Protein AF-K2MSH7-F1 (afdb_monomer_lite)

Secondary structure (DSSP, 8-state):
---------SS--SSTTPPPPHHHHHHHHTSPPHHHH-HHHHHHHHHHHHHHHHHHHHS----PSS----EEEEEE-SSEEEEEETTS-EEEEE--TTSTT--------S--SS-S--TTGGGSS--------TTSPEEE--TTTTSSS--EEEE-SSEEEEE-T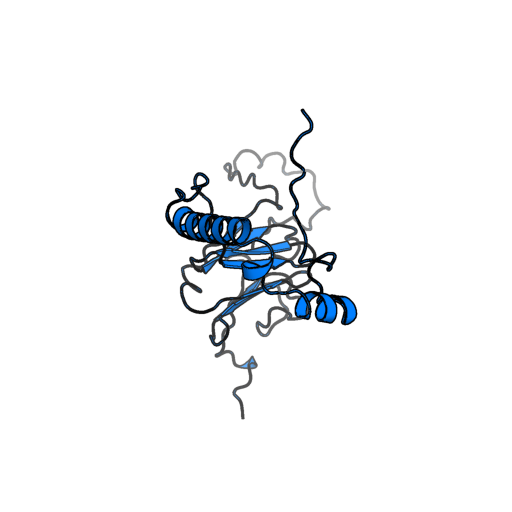TSS-EEEEE--TTSTT-SSS-SPPPTTTSSEE--TT-GGG----

Foldseek 3Di:
DDDDDPPDDPPPPDDPPDDDDPVSVVVVVPDDDPCPVDVVVVVVVVVVVVCCVVVVVVPPPPCPDDDDFAWDDWEDEQFKIWTAGLQGKIKIFGDCPFLARLPFDDPPPPPPDDDDPDPPVVPPPDDPPPVDDRGDIDIGDPVSLPRDAAKDKYYYHFKIWIDHVVDPKIKIAGQQCPPVRVQLDSDRDDNPRSIDIRDCPDVVVDPDD

InterPro domains:
  IPR009091 Regulator of chromosome condensation 1/beta-lactamase-inhibitor protein II [G3DSA:2.130.10.30] (52-203)
  IPR009091 Regulator of chromosome condensation 1/beta-lactamase-inhibitor protein II [SSF50985] (67-185)

Organism: NCBI:txid85056

pLDDT: mean 72.14, std 20.42, range [30.64, 97.62]

Sequence (209 aa):
MLRRLHTRIIGMGSICGMAPSPPAEVFLKSLPPPEEVDYAKYLRFEREERELRQATRMRRRLVAPEPFYDIHCGAAGHKHVTLMTREGNLITFGDNRYGQTAAPRQEQNRQEEEEVQDVRNRALREKVQVSDPGWAPLYIDLDGAFMSGQRSVSCGSNYTIVYQPGGRRVIAFGNNHMGQLGVGHKAQIDREKGFAEWNPTSAWWGHGS

Structure (mmCIF, N/CA/C/O backbone):
data_AF-K2MSH7-F1
#
_entry.id   AF-K2MSH7-F1
#
loop_
_atom_site.group_PDB
_atom_site.id
_atom_site.type_symbol
_atom_site.label_atom_id
_atom_site.label_alt_id
_atom_site.label_comp_id
_atom_site.label_asym_id
_atom_site.label_entity_id
_atom_site.label_seq_id
_atom_site.pdbx_PDB_ins_code
_atom_site.Cartn_x
_atom_site.Cartn_y
_atom_site.Cartn_z
_atom_site.occupancy
_atom_site.B_iso_or_equiv
_atom_site.auth_seq_id
_atom_site.auth_comp_id
_atom_site.auth_asym_id
_atom_site.auth_atom_id
_atom_site.pdbx_PDB_model_num
ATOM 1 N N . MET A 1 1 ? -11.412 6.267 56.291 1.00 44.25 1 MET A N 1
ATOM 2 C CA . MET A 1 1 ? -11.217 6.610 54.864 1.00 44.25 1 MET A CA 1
ATOM 3 C C . MET A 1 1 ? -10.004 5.863 54.331 1.00 44.25 1 MET A C 1
ATOM 5 O O . MET A 1 1 ? -8.891 6.308 54.559 1.00 44.25 1 MET A O 1
ATOM 9 N N . LEU A 1 2 ? -10.205 4.747 53.631 1.00 30.64 2 LEU A N 1
ATOM 10 C CA . LEU A 1 2 ? -9.182 4.121 52.788 1.00 30.64 2 LEU A CA 1
ATOM 11 C C . LEU A 1 2 ? -9.849 3.736 51.466 1.00 30.64 2 LEU A C 1
ATOM 13 O O . LEU A 1 2 ? -10.989 3.273 51.437 1.00 30.64 2 LEU A O 1
ATOM 17 N N . ARG A 1 3 ? -9.180 4.113 50.378 1.00 36.31 3 ARG A N 1
ATOM 18 C CA . ARG A 1 3 ? -9.720 4.225 49.024 1.00 36.31 3 ARG A CA 1
ATOM 19 C C . ARG A 1 3 ? -9.866 2.854 48.360 1.00 36.31 3 ARG A C 1
ATOM 21 O O . ARG A 1 3 ? -9.106 1.931 48.621 1.00 36.31 3 ARG A O 1
ATOM 28 N N . ARG A 1 4 ? -10.856 2.788 47.467 1.00 38.41 4 ARG A N 1
ATOM 29 C CA . ARG A 1 4 ? -11.248 1.668 46.603 1.00 38.41 4 ARG A CA 1
ATOM 30 C C . ARG A 1 4 ? -10.051 0.977 45.937 1.00 38.41 4 ARG A C 1
ATOM 32 O O . ARG A 1 4 ? -9.440 1.548 45.034 1.00 38.41 4 ARG A O 1
ATOM 39 N N . LEU A 1 5 ? -9.810 -0.282 46.295 1.00 33.62 5 LEU A N 1
ATOM 40 C CA . LEU A 1 5 ? -9.085 -1.221 45.444 1.00 33.62 5 LEU A CA 1
ATOM 41 C C . LEU A 1 5 ? -10.043 -1.696 44.347 1.00 33.62 5 LEU A C 1
ATOM 43 O O . LEU A 1 5 ? -11.016 -2.402 44.607 1.00 33.62 5 LEU A O 1
ATOM 47 N N . HIS A 1 6 ? -9.786 -1.255 43.116 1.00 37.59 6 HIS A N 1
ATOM 48 C CA . HIS A 1 6 ? -10.393 -1.830 41.923 1.00 37.59 6 HIS A CA 1
ATOM 49 C C . HIS A 1 6 ? -9.852 -3.253 41.767 1.00 37.59 6 HIS A C 1
ATOM 51 O O . HIS A 1 6 ? -8.717 -3.438 41.334 1.00 37.59 6 HIS A O 1
ATOM 57 N N . THR A 1 7 ? -10.659 -4.257 42.101 1.00 39.44 7 THR A N 1
ATOM 58 C CA . THR A 1 7 ? -10.399 -5.650 41.729 1.00 39.44 7 THR A CA 1
ATOM 59 C C . THR A 1 7 ? -10.669 -5.822 40.237 1.00 39.44 7 THR A C 1
ATOM 61 O O . THR A 1 7 ? -11.693 -6.339 39.803 1.00 39.44 7 THR A O 1
ATOM 64 N N . ARG A 1 8 ? -9.719 -5.346 39.428 1.00 43.16 8 ARG A N 1
ATOM 65 C CA . ARG A 1 8 ? -9.406 -5.993 38.158 1.00 43.16 8 ARG A CA 1
ATOM 66 C C . ARG A 1 8 ? -8.722 -7.317 38.505 1.00 43.16 8 ARG A C 1
ATOM 68 O O . ARG A 1 8 ? -7.792 -7.316 39.303 1.00 43.16 8 ARG A O 1
ATOM 75 N N . ILE A 1 9 ? -9.156 -8.381 37.833 1.00 42.94 9 ILE A N 1
ATOM 76 C CA . ILE A 1 9 ? -8.563 -9.727 37.784 1.00 42.94 9 ILE A CA 1
ATOM 77 C C . ILE A 1 9 ? -9.062 -10.683 38.878 1.00 42.94 9 ILE A C 1
ATOM 79 O O . ILE A 1 9 ? -8.489 -10.782 39.954 1.00 42.94 9 ILE A O 1
ATOM 83 N N . ILE A 1 10 ? -10.055 -11.498 38.518 1.00 40.47 10 ILE A N 1
ATOM 84 C CA . ILE A 1 10 ? -9.858 -12.954 38.522 1.00 40.47 10 ILE A CA 1
ATOM 85 C C . ILE A 1 10 ? -10.342 -13.429 37.152 1.00 40.47 10 ILE A C 1
ATOM 87 O O . ILE A 1 10 ? -11.535 -13.433 36.874 1.00 40.47 10 ILE A O 1
ATOM 91 N N . GLY A 1 11 ? -9.392 -13.684 36.258 1.00 39.09 11 GLY A N 1
ATOM 92 C CA . GLY A 1 11 ? -9.659 -14.013 34.857 1.00 39.09 11 GLY A CA 1
ATOM 93 C C . GLY A 1 11 ? -8.625 -13.424 33.905 1.00 39.09 11 GLY A C 1
ATOM 94 O O . GLY A 1 11 ? -8.995 -12.766 32.947 1.00 39.09 11 GLY A O 1
ATOM 95 N N . MET A 1 12 ? -7.338 -13.571 34.224 1.00 41.00 12 MET A N 1
ATOM 96 C CA . MET A 1 12 ? -6.200 -13.497 33.295 1.00 41.00 12 MET A CA 1
ATOM 97 C C . MET A 1 12 ? -4.950 -13.801 34.126 1.00 41.00 12 MET A C 1
ATOM 99 O O . MET A 1 12 ? -4.188 -12.921 34.509 1.00 41.00 12 MET A O 1
ATOM 103 N N . GLY A 1 13 ? -4.767 -15.085 34.438 1.00 37.31 13 GLY A N 1
ATOM 104 C CA . GLY A 1 13 ? -3.460 -15.627 34.825 1.00 37.31 13 GLY A CA 1
ATOM 105 C C . GLY A 1 13 ? -2.507 -15.755 33.629 1.00 37.31 13 GLY A C 1
ATOM 106 O O . GLY A 1 13 ? -1.475 -16.405 33.739 1.00 37.31 13 GLY A O 1
ATOM 107 N N . SER A 1 14 ? -2.853 -15.153 32.491 1.00 37.25 14 SER A N 1
ATOM 108 C CA . SER A 1 14 ? -1.992 -15.024 31.329 1.00 37.25 14 SER A CA 1
ATOM 109 C C . SER A 1 14 ? -1.429 -13.611 31.308 1.00 37.25 14 SER A C 1
ATOM 111 O O . SER A 1 14 ? -2.108 -12.646 30.957 1.00 37.25 14 SER A O 1
ATOM 113 N N . ILE A 1 15 ? -0.156 -13.490 31.665 1.00 40.62 15 ILE A N 1
ATOM 114 C CA . ILE A 1 15 ? 0.686 -12.424 31.132 1.00 40.62 15 ILE A CA 1
ATOM 115 C C . ILE A 1 15 ? 0.477 -12.426 29.606 1.00 40.62 15 ILE A C 1
ATOM 117 O O . ILE A 1 15 ? 0.666 -13.451 28.956 1.00 40.62 15 ILE A O 1
ATOM 121 N N . CYS A 1 16 ? 0.022 -11.297 29.060 1.00 38.47 16 CYS A N 1
ATOM 122 C CA . CYS A 1 16 ? 0.055 -10.968 27.633 1.00 38.47 16 CYS A CA 1
ATOM 123 C C . CYS A 1 16 ? -0.498 -12.047 26.672 1.00 38.47 16 CYS A C 1
ATOM 125 O O . CYS A 1 16 ? 0.269 -12.704 25.978 1.00 38.47 16 CYS A O 1
ATOM 127 N N . GLY A 1 17 ? -1.824 -12.202 26.568 1.00 49.56 17 GLY A N 1
ATOM 128 C CA . GLY A 1 17 ? -2.456 -12.816 25.383 1.00 49.56 17 GLY A CA 1
ATOM 129 C C . GLY A 1 17 ? -2.138 -14.292 25.090 1.00 49.56 17 GLY A C 1
ATOM 130 O O . GLY A 1 17 ? -2.483 -14.767 24.012 1.00 49.56 17 GLY A O 1
ATOM 131 N N . MET A 1 18 ? -1.508 -15.024 26.014 1.00 46.69 18 MET A N 1
ATOM 132 C CA . MET A 1 18 ? -1.262 -16.463 25.867 1.00 46.69 18 MET A CA 1
ATOM 133 C C . MET A 1 18 ? -2.383 -17.313 26.477 1.00 46.69 18 MET A C 1
ATOM 135 O O . MET A 1 18 ? -3.080 -16.887 27.402 1.00 46.69 18 MET A O 1
ATOM 139 N N . ALA A 1 19 ? -2.544 -18.538 25.968 1.00 53.19 19 ALA A N 1
ATOM 140 C CA . ALA A 1 19 ? -3.488 -19.511 26.510 1.00 53.19 19 ALA A CA 1
ATOM 141 C C . ALA A 1 19 ? -3.169 -19.825 27.991 1.00 53.19 19 ALA A C 1
ATOM 143 O O . ALA A 1 19 ? -1.991 -19.890 28.356 1.00 53.19 19 ALA A O 1
ATOM 144 N N . PRO A 1 20 ? -4.188 -19.986 28.856 1.00 59.00 20 PRO A N 1
ATOM 145 C CA . PRO A 1 20 ? -3.979 -20.296 30.268 1.00 59.00 20 PRO A CA 1
ATOM 146 C C . PRO A 1 20 ? -3.268 -21.646 30.440 1.00 59.00 20 PRO A C 1
ATOM 148 O O . PRO A 1 20 ? -3.434 -22.559 29.632 1.00 59.00 20 PRO A O 1
ATOM 151 N N . SER A 1 21 ? -2.474 -21.787 31.506 1.00 70.06 21 SER A N 1
ATOM 152 C CA . SER A 1 21 ? -1.844 -23.068 31.837 1.00 70.06 21 SER A CA 1
ATOM 153 C C . SER A 1 21 ? -2.898 -24.102 32.274 1.00 70.06 21 SER A C 1
ATOM 155 O O . SER A 1 21 ? -3.910 -23.715 32.867 1.00 70.06 21 SER A O 1
ATOM 157 N N . PRO A 1 22 ? -2.675 -25.416 32.059 1.00 75.25 22 PRO A N 1
ATOM 158 C CA . PRO A 1 22 ? -3.658 -26.446 32.409 1.00 75.25 22 PRO A CA 1
ATOM 159 C C . PRO A 1 22 ? -4.155 -26.393 33.870 1.00 75.25 22 PRO A C 1
ATOM 161 O O . PRO A 1 22 ? -5.359 -26.519 34.083 1.00 75.25 22 PRO A O 1
ATOM 164 N N . PRO A 1 23 ? -3.309 -26.123 34.891 1.00 71.62 23 PRO A N 1
ATOM 165 C CA . PRO A 1 23 ? -3.787 -25.959 36.266 1.00 71.62 23 PRO A CA 1
ATOM 166 C C . PRO A 1 23 ? -4.690 -24.734 36.452 1.00 71.62 23 PRO A C 1
ATOM 168 O O . PRO A 1 23 ? -5.662 -24.802 37.198 1.00 71.62 23 PRO A O 1
ATOM 171 N N . ALA A 1 24 ? -4.397 -23.624 35.765 1.00 64.88 24 ALA A N 1
ATOM 172 C CA . ALA A 1 24 ? -5.218 -22.418 35.819 1.00 64.88 24 ALA A CA 1
ATOM 173 C C . ALA A 1 24 ? -6.569 -22.627 35.121 1.00 64.88 24 ALA A C 1
ATOM 175 O O . ALA A 1 24 ? -7.588 -22.138 35.596 1.00 64.88 24 ALA A O 1
ATOM 176 N N . GLU A 1 25 ? -6.597 -23.389 34.027 1.00 68.56 25 GLU A N 1
ATOM 177 C CA . GLU A 1 25 ? -7.832 -23.731 33.325 1.00 68.56 25 GLU A CA 1
ATOM 178 C C . GLU A 1 25 ? -8.739 -24.637 34.172 1.00 68.56 25 GLU A C 1
ATOM 180 O O . GLU A 1 25 ? -9.941 -24.393 34.258 1.00 68.56 25 GLU A O 1
ATOM 185 N N . VAL A 1 26 ? -8.166 -25.635 34.856 1.00 72.88 26 VAL A N 1
ATOM 186 C CA . VAL A 1 26 ? -8.904 -26.500 35.791 1.00 72.88 26 VAL A CA 1
ATOM 187 C C . VAL A 1 26 ? -9.450 -25.692 36.969 1.00 72.88 26 VAL A C 1
ATOM 189 O O . VAL A 1 26 ? -10.617 -25.852 37.315 1.00 72.88 26 VAL A O 1
ATOM 192 N N . PHE A 1 27 ? -8.650 -24.783 37.537 1.00 67.25 27 PHE A N 1
ATOM 193 C CA . PHE A 1 27 ? -9.098 -23.896 38.615 1.00 67.25 27 PHE A CA 1
ATOM 194 C C . PHE A 1 27 ? -10.216 -22.944 38.182 1.00 67.25 27 PHE A C 1
ATOM 196 O O . PHE A 1 27 ? -11.131 -22.693 38.952 1.00 67.25 27 PHE A O 1
ATOM 203 N N . LEU A 1 28 ? -10.171 -22.408 36.961 1.00 65.56 28 LEU A N 1
ATOM 204 C CA . LEU A 1 28 ? -11.229 -21.529 36.454 1.00 65.56 28 LEU A CA 1
ATOM 205 C C . LEU A 1 28 ? -12.512 -22.302 36.126 1.00 65.56 28 LEU A C 1
ATOM 207 O O . LEU A 1 28 ? -13.599 -21.769 36.324 1.00 65.56 28 LEU A O 1
ATOM 211 N N . LYS A 1 29 ? -12.395 -23.552 35.660 1.00 70.25 29 LYS A N 1
ATOM 212 C CA . LYS A 1 29 ? -13.541 -24.437 35.393 1.00 70.25 29 LYS A CA 1
ATOM 213 C C . LYS A 1 29 ? -14.187 -24.997 36.662 1.00 70.25 29 LYS A C 1
ATOM 215 O O . LYS A 1 29 ? -15.330 -25.433 36.593 1.00 70.25 29 LYS A O 1
ATOM 220 N N . SER A 1 30 ? -13.476 -25.012 37.792 1.00 75.06 30 SER A N 1
ATOM 221 C CA . SER A 1 30 ? -14.002 -25.477 39.081 1.00 75.06 30 SER A CA 1
ATOM 222 C C . SER A 1 30 ? -14.626 -24.370 39.932 1.00 75.06 30 SER A C 1
ATOM 224 O O . SER A 1 30 ? -15.219 -24.673 40.969 1.00 75.06 30 SER A O 1
ATOM 226 N N . LEU A 1 31 ? -14.511 -23.102 39.521 1.00 71.00 31 LEU A N 1
ATOM 227 C CA . LEU A 1 31 ? -15.202 -22.011 40.199 1.00 71.00 31 LEU A CA 1
ATOM 228 C C . LEU A 1 31 ? -16.713 -22.114 39.947 1.00 71.00 31 LEU A C 1
ATOM 230 O O . LEU A 1 31 ? -17.124 -22.320 38.802 1.00 71.00 31 LEU A O 1
ATOM 234 N N . PRO A 1 32 ? -17.545 -21.936 40.988 1.00 72.38 32 PRO A N 1
ATOM 235 C CA . PRO A 1 32 ? -18.982 -21.811 40.798 1.00 72.38 32 PRO A CA 1
ATOM 236 C C . PRO A 1 32 ? -19.282 -20.613 39.882 1.00 72.38 32 PRO A C 1
ATOM 238 O O . PRO A 1 32 ? -18.535 -19.622 39.892 1.00 72.38 32 PRO A O 1
ATOM 241 N N . PRO A 1 33 ? -20.348 -20.689 39.069 1.00 69.88 33 PRO A N 1
ATOM 242 C CA . PRO A 1 33 ? -20.709 -19.612 38.165 1.00 69.88 33 PRO A CA 1
ATOM 243 C C . PRO A 1 33 ? -20.896 -18.301 38.951 1.00 69.88 33 PRO A C 1
ATOM 245 O O . PRO A 1 33 ? -21.384 -18.307 40.081 1.00 69.88 33 PRO A O 1
ATOM 248 N N . PRO A 1 34 ? -20.501 -17.147 38.386 1.00 65.94 34 PRO A N 1
ATOM 249 C CA . PRO A 1 34 ? -20.466 -15.876 39.117 1.00 65.94 34 PRO A CA 1
ATOM 250 C C . PRO A 1 34 ? -21.841 -15.404 39.626 1.00 65.94 34 PRO A C 1
ATOM 252 O O . PRO A 1 34 ? -21.895 -14.595 40.552 1.00 65.94 34 PRO A O 1
ATOM 255 N N . GLU A 1 35 ? -22.927 -15.946 39.069 1.00 69.12 35 GLU A N 1
ATOM 256 C CA . GLU A 1 35 ? -24.314 -15.817 39.544 1.00 69.12 35 GLU A CA 1
ATOM 257 C C . GLU A 1 35 ? -24.509 -16.329 40.980 1.00 69.12 35 GLU A C 1
ATOM 259 O O . GLU A 1 35 ? -25.315 -15.775 41.727 1.00 69.12 35 GLU A O 1
ATOM 264 N N . GLU A 1 36 ? -23.741 -17.347 41.375 1.00 71.75 36 GLU A N 1
ATOM 265 C CA . GLU A 1 36 ? -23.845 -18.039 42.663 1.00 71.75 36 GLU A CA 1
ATOM 266 C C . GLU A 1 36 ? -22.891 -17.474 43.727 1.00 71.75 36 GLU A C 1
ATOM 268 O O . GLU A 1 36 ? -23.127 -17.643 44.921 1.00 71.75 36 GLU A O 1
ATOM 273 N N . VAL A 1 37 ? -21.817 -16.786 43.318 1.00 72.75 37 VAL A N 1
ATOM 274 C CA . VAL A 1 37 ? -20.796 -16.250 44.241 1.00 72.75 37 VAL A CA 1
ATOM 275 C C . VAL A 1 37 ? -21.222 -14.918 44.854 1.00 72.75 37 VAL A C 1
ATOM 277 O O . VAL A 1 37 ? -21.049 -14.697 46.050 1.00 72.75 37 VAL A O 1
ATOM 280 N N . ASP A 1 38 ? -21.749 -14.010 44.032 1.00 79.50 38 ASP A N 1
ATOM 281 C CA . ASP A 1 38 ? -22.245 -12.704 44.469 1.00 79.50 38 ASP A CA 1
ATOM 282 C C . ASP A 1 38 ? -23.265 -12.187 43.448 1.00 79.50 38 ASP A C 1
ATOM 284 O O . ASP A 1 38 ? -22.938 -11.473 42.493 1.00 79.50 38 ASP A O 1
ATOM 288 N N . TYR A 1 39 ? -24.523 -12.568 43.663 1.00 76.00 39 TYR A N 1
ATOM 289 C CA . TYR A 1 39 ? -25.645 -12.230 42.790 1.00 76.00 39 TYR A CA 1
ATOM 290 C C . TYR A 1 39 ? -25.781 -10.715 42.559 1.00 76.00 39 TYR A C 1
ATOM 292 O O . TYR A 1 39 ? -26.050 -10.264 41.443 1.00 76.00 39 TYR A O 1
ATOM 300 N N . ALA A 1 40 ? -25.533 -9.900 43.591 1.00 77.31 40 ALA A N 1
ATOM 301 C CA . ALA A 1 40 ? -25.628 -8.446 43.490 1.00 77.31 40 ALA A CA 1
ATOM 302 C C . ALA A 1 40 ? -24.516 -7.869 42.603 1.00 77.31 40 ALA A C 1
ATOM 304 O O . ALA A 1 40 ? -24.762 -6.974 41.785 1.00 77.31 40 ALA A O 1
ATOM 305 N N . LYS A 1 41 ? -23.295 -8.397 42.725 1.00 72.44 41 LYS A N 1
ATOM 306 C CA . LYS A 1 41 ? -22.166 -8.013 41.874 1.00 72.44 41 LYS A CA 1
ATOM 307 C C . LYS A 1 41 ? -22.345 -8.489 40.433 1.00 72.44 41 LYS A C 1
AT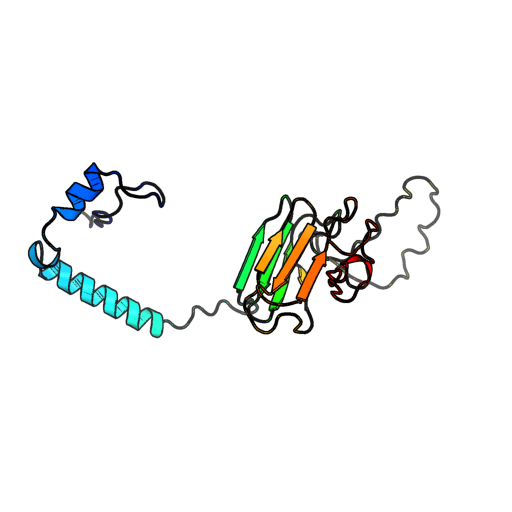OM 309 O O . LYS A 1 41 ? -22.029 -7.726 39.520 1.00 72.44 41 LYS A O 1
ATOM 314 N N . TYR A 1 42 ? -22.889 -9.687 40.224 1.00 76.06 42 TYR A N 1
ATOM 315 C CA . TYR A 1 42 ? -23.185 -10.215 38.891 1.00 76.06 42 TYR A CA 1
ATOM 316 C C . TYR A 1 42 ? -24.237 -9.375 38.159 1.00 76.06 42 TYR A C 1
ATOM 318 O O . TYR A 1 42 ? -23.985 -8.904 37.052 1.00 76.06 42 TYR A O 1
ATOM 326 N N . LEU A 1 43 ? -25.369 -9.079 38.806 1.00 80.12 43 LEU A N 1
ATOM 327 C CA . LEU A 1 43 ? -26.411 -8.227 38.221 1.00 80.12 43 LEU A CA 1
ATOM 328 C C . LEU A 1 43 ? -25.908 -6.819 37.898 1.00 80.12 43 LEU A C 1
ATOM 330 O O . LEU A 1 43 ? -26.325 -6.212 36.908 1.00 80.12 43 LEU A O 1
ATOM 334 N N . ARG A 1 44 ? -25.022 -6.278 38.740 1.00 80.00 44 ARG A N 1
ATOM 335 C CA . ARG A 1 44 ? -24.376 -4.994 38.477 1.00 80.00 44 ARG A CA 1
ATOM 336 C C . ARG A 1 44 ? -23.477 -5.071 37.245 1.00 80.00 44 ARG A C 1
ATOM 338 O O . ARG A 1 44 ? -23.557 -4.181 36.408 1.00 80.00 44 ARG A O 1
ATOM 345 N N . PHE A 1 45 ? -22.662 -6.117 37.130 1.00 76.12 45 PHE A N 1
ATOM 346 C CA . PHE A 1 45 ? -21.801 -6.334 35.970 1.00 76.12 45 PHE A CA 1
ATOM 347 C C . PHE A 1 45 ? -22.614 -6.500 34.681 1.00 76.12 45 PHE A C 1
ATOM 349 O O . PHE A 1 45 ? -22.327 -5.824 33.701 1.00 76.12 45 PHE A O 1
ATOM 356 N N . GLU A 1 46 ? -23.673 -7.316 34.687 1.00 79.75 46 GLU A N 1
ATOM 357 C CA . GLU A 1 46 ? -24.581 -7.458 33.542 1.00 79.75 46 GLU A CA 1
ATOM 358 C C . GLU A 1 46 ? -25.208 -6.121 33.128 1.00 79.75 46 GLU A C 1
ATOM 360 O O . GLU A 1 46 ? -25.323 -5.818 31.937 1.00 79.75 46 GLU A O 1
ATOM 365 N N . ARG A 1 47 ? -25.622 -5.311 34.110 1.00 84.31 47 ARG A N 1
ATOM 366 C CA . ARG A 1 47 ? -26.186 -3.984 33.863 1.00 84.31 47 ARG A CA 1
ATOM 367 C C . ARG A 1 47 ? -25.145 -3.051 33.250 1.00 84.31 47 ARG A C 1
ATOM 369 O O . ARG A 1 47 ? -25.431 -2.454 32.219 1.00 84.31 47 ARG A O 1
ATOM 376 N N . GLU A 1 48 ? -23.945 -2.987 33.826 1.00 75.94 48 GLU A N 1
ATOM 377 C CA . GLU A 1 48 ? -22.829 -2.182 33.315 1.00 75.94 48 GLU A CA 1
ATOM 378 C C . GLU A 1 48 ? -22.403 -2.637 31.901 1.00 75.94 48 GLU A C 1
ATOM 380 O O . GLU A 1 48 ? -22.172 -1.790 31.044 1.00 75.94 48 GLU A O 1
ATOM 385 N N . GLU A 1 49 ? -22.375 -3.943 31.600 1.00 70.56 49 GLU A N 1
ATOM 386 C CA . GLU A 1 49 ? -22.110 -4.494 30.256 1.00 70.56 49 GLU A CA 1
ATOM 387 C C . GLU A 1 49 ? -23.203 -4.119 29.245 1.00 70.56 49 GLU A C 1
ATOM 389 O O . GLU A 1 49 ? -22.900 -3.721 28.117 1.00 70.56 49 GLU A O 1
ATOM 394 N N . ARG A 1 50 ? -24.488 -4.219 29.616 1.00 78.31 50 ARG A N 1
ATOM 395 C CA . ARG A 1 50 ? -25.604 -3.810 28.742 1.00 78.31 50 ARG A CA 1
ATOM 396 C C . ARG A 1 50 ? -25.595 -2.308 28.499 1.00 78.31 50 ARG A C 1
ATOM 398 O O . ARG A 1 50 ? -25.760 -1.887 27.355 1.00 78.31 50 ARG A O 1
ATOM 405 N N . GLU A 1 51 ? -25.356 -1.520 29.541 1.00 75.69 51 GLU A N 1
ATOM 406 C CA . GLU A 1 51 ? -25.196 -0.072 29.452 1.00 75.69 51 GLU A CA 1
ATOM 407 C C . GLU A 1 51 ? -23.980 0.290 28.600 1.00 75.69 51 GLU A C 1
ATOM 409 O O . GLU A 1 51 ? -24.100 1.158 27.749 1.00 75.69 51 GLU A O 1
ATOM 414 N N . LEU A 1 52 ? -22.846 -0.408 28.715 1.00 64.69 52 LEU A N 1
ATOM 415 C CA . LEU A 1 52 ? -21.680 -0.225 27.845 1.00 64.69 52 LEU A CA 1
ATOM 416 C C . LEU A 1 52 ? -21.978 -0.599 26.394 1.00 64.69 52 LEU A C 1
ATOM 418 O O . LEU A 1 52 ? -21.593 0.144 25.496 1.00 64.69 52 LEU A O 1
ATOM 422 N N . ARG A 1 53 ? -22.680 -1.703 26.123 1.00 60.44 53 ARG A N 1
ATOM 423 C CA . ARG A 1 53 ? -23.074 -2.096 24.755 1.00 60.44 53 ARG A CA 1
ATOM 424 C C . ARG A 1 53 ? -24.058 -1.102 24.140 1.00 60.44 53 ARG A C 1
ATOM 426 O O . ARG A 1 53 ? -23.913 -0.741 22.973 1.00 60.44 53 ARG A O 1
ATOM 433 N N . GLN A 1 54 ? -25.020 -0.608 24.917 1.00 63.81 54 GLN A N 1
ATOM 434 C CA . GLN A 1 54 ? -25.976 0.413 24.479 1.00 63.81 54 GLN A CA 1
ATOM 435 C C . GLN A 1 54 ? -25.318 1.795 24.347 1.00 63.81 54 GLN A C 1
ATOM 437 O O . GLN A 1 54 ? -25.544 2.492 23.360 1.00 63.81 54 GLN A O 1
ATOM 442 N N . ALA A 1 55 ? -24.430 2.168 25.268 1.00 57.31 55 ALA A N 1
ATOM 443 C CA . ALA A 1 55 ? -23.667 3.410 25.235 1.00 57.31 55 ALA A CA 1
ATOM 444 C C . ALA A 1 55 ? -22.570 3.383 24.170 1.00 57.31 55 ALA A C 1
ATOM 446 O O . ALA A 1 55 ? -22.254 4.422 23.625 1.00 57.31 55 ALA A O 1
ATOM 447 N N . THR A 1 56 ? -22.016 2.236 23.783 1.00 52.84 56 THR A N 1
ATOM 448 C CA . THR A 1 56 ? -21.117 2.136 22.613 1.00 52.84 56 THR A CA 1
ATOM 449 C C . THR A 1 56 ? -21.888 2.401 21.318 1.00 52.84 56 THR A C 1
ATOM 451 O O . THR A 1 56 ? -21.333 2.929 20.360 1.00 52.84 56 THR A O 1
ATOM 454 N N . ARG A 1 57 ? -23.197 2.129 21.325 1.00 56.16 57 ARG A N 1
ATOM 455 C CA . ARG A 1 57 ? -24.134 2.460 20.248 1.00 56.16 57 ARG A CA 1
ATOM 456 C C . ARG A 1 57 ? -24.599 3.930 20.268 1.00 56.16 57 ARG A C 1
ATOM 458 O O . ARG A 1 57 ? -25.015 4.427 19.229 1.00 56.16 57 ARG A O 1
ATOM 465 N N . MET A 1 58 ? -24.520 4.615 21.418 1.00 48.50 58 MET A N 1
ATOM 466 C CA . MET A 1 58 ? -24.973 6.010 21.625 1.00 48.50 58 MET A CA 1
ATOM 467 C C . MET A 1 58 ? -23.865 7.019 21.960 1.00 48.50 58 MET A C 1
ATOM 469 O O . MET A 1 58 ? -24.118 8.222 22.035 1.00 48.50 58 MET A O 1
ATOM 473 N N . ARG A 1 59 ? -22.623 6.573 22.158 1.00 44.72 59 ARG A N 1
ATOM 474 C CA . ARG A 1 59 ? -21.456 7.443 22.241 1.00 44.72 59 ARG A CA 1
ATOM 475 C C . ARG A 1 59 ? -21.439 8.177 20.920 1.00 44.72 59 ARG A C 1
ATOM 477 O O . ARG A 1 59 ? -21.289 7.542 19.877 1.00 44.72 59 ARG A O 1
ATOM 484 N N . ARG A 1 60 ? -21.592 9.509 20.967 1.00 47.25 60 ARG A N 1
ATOM 485 C CA . ARG A 1 60 ? -21.128 10.371 19.879 1.00 47.25 60 ARG A CA 1
ATOM 486 C C . ARG A 1 60 ? -19.775 9.796 19.511 1.00 47.25 60 ARG A C 1
ATOM 488 O O . ARG A 1 60 ? -18.885 9.767 20.366 1.00 47.25 60 ARG A O 1
ATOM 495 N N . ARG A 1 61 ? -19.692 9.230 18.300 1.00 43.03 61 ARG A N 1
ATOM 496 C CA . ARG A 1 61 ? -18.439 8.812 17.678 1.00 43.03 61 ARG A CA 1
ATOM 497 C C . ARG A 1 61 ? -17.481 9.933 18.060 1.00 43.03 61 ARG A C 1
ATOM 499 O O . ARG A 1 61 ? -17.834 11.095 17.851 1.00 43.03 61 ARG A O 1
ATOM 506 N N . LEU A 1 62 ? -16.402 9.636 18.783 1.00 41.47 62 LEU A N 1
ATOM 507 C CA . LEU A 1 62 ? -15.365 10.637 18.991 1.00 41.47 62 LEU A CA 1
ATOM 508 C C . LEU A 1 62 ? -14.872 10.920 17.574 1.00 41.47 62 LEU A C 1
ATOM 510 O O . LEU A 1 62 ? -14.078 10.160 17.030 1.00 41.47 62 LEU A O 1
ATOM 514 N N . VAL A 1 63 ? -15.507 11.892 16.917 1.00 42.91 63 VAL A N 1
ATOM 515 C CA . VAL A 1 63 ? -15.184 12.319 15.568 1.00 42.91 63 VAL A CA 1
ATOM 516 C C . VAL A 1 63 ? -13.955 13.155 15.794 1.00 42.91 63 VAL A C 1
ATOM 518 O O . VAL A 1 63 ? -14.024 14.328 16.158 1.00 42.91 63 VAL A O 1
ATOM 521 N N . ALA A 1 64 ? -12.822 12.473 15.727 1.00 38.66 64 ALA A N 1
ATOM 522 C CA . ALA A 1 64 ? -11.558 13.140 15.626 1.00 38.66 64 ALA A CA 1
ATOM 523 C C . ALA A 1 64 ? -11.656 14.053 14.377 1.00 38.66 64 ALA A C 1
ATOM 525 O O . ALA A 1 64 ? -12.207 13.619 13.360 1.00 38.66 64 ALA A O 1
ATOM 526 N N . PRO A 1 65 ? -11.286 15.340 14.489 1.00 49.12 65 PRO A N 1
ATOM 527 C CA . PRO A 1 65 ? -11.518 16.322 13.433 1.00 49.12 65 PRO A CA 1
ATOM 528 C C . PRO A 1 65 ? -10.829 15.880 12.141 1.00 49.12 65 PRO A C 1
ATOM 530 O O . PRO A 1 65 ? -9.709 15.382 12.188 1.00 49.12 65 PRO A O 1
ATOM 533 N N . GLU A 1 66 ? -11.516 16.016 11.006 1.00 55.16 66 GLU A N 1
ATOM 534 C CA . GLU A 1 66 ? -11.002 15.588 9.704 1.00 55.16 66 GLU A CA 1
ATOM 535 C C . GLU A 1 66 ? -9.594 16.137 9.400 1.00 55.16 66 GLU A C 1
ATOM 537 O O . GLU A 1 66 ? -9.277 17.262 9.800 1.00 55.16 66 GLU A O 1
ATOM 542 N N . PRO A 1 67 ? -8.758 15.356 8.682 1.00 56.44 67 PRO A N 1
ATOM 543 C CA . PRO A 1 67 ? -9.133 14.171 7.909 1.00 56.44 67 PRO A CA 1
ATOM 544 C C . PRO A 1 67 ? -8.576 12.887 8.539 1.00 56.44 67 PRO A C 1
ATOM 546 O O . PRO A 1 67 ? -7.421 12.522 8.327 1.00 56.44 67 PRO A O 1
ATOM 549 N N . PHE A 1 68 ? -9.392 12.158 9.303 1.00 69.06 68 PHE A N 1
ATOM 550 C CA . PHE A 1 68 ? -9.042 10.784 9.663 1.00 69.06 68 PHE A CA 1
ATOM 551 C C . PHE A 1 68 ? -9.569 9.845 8.584 1.00 69.06 68 PHE A C 1
ATOM 553 O O . PHE A 1 68 ? -10.776 9.691 8.423 1.00 69.06 68 PHE A O 1
ATOM 560 N N . TYR A 1 69 ? -8.654 9.210 7.857 1.00 81.25 69 TYR A N 1
ATOM 561 C CA . TYR A 1 69 ? -8.976 8.130 6.931 1.00 81.25 69 TYR A CA 1
ATOM 562 C C . TYR A 1 69 ? -9.484 6.902 7.704 1.00 81.25 69 TYR A C 1
ATOM 564 O O . TYR A 1 69 ? -8.912 6.534 8.735 1.00 81.25 69 TYR A O 1
ATOM 572 N N . ASP A 1 70 ? -10.535 6.241 7.213 1.00 87.88 70 ASP A N 1
ATOM 573 C CA . ASP A 1 70 ? -10.999 4.973 7.788 1.00 87.88 70 ASP A CA 1
ATOM 574 C C . ASP A 1 70 ? -10.058 3.850 7.331 1.00 87.88 70 ASP A C 1
ATOM 576 O O . ASP A 1 70 ? -10.130 3.380 6.196 1.00 87.88 70 ASP A O 1
ATOM 580 N N . ILE A 1 71 ? -9.114 3.458 8.189 1.00 91.88 71 ILE A N 1
ATOM 581 C CA . ILE A 1 71 ? -8.104 2.447 7.857 1.00 91.88 71 ILE A CA 1
ATOM 582 C C . ILE A 1 71 ? -8.713 1.044 7.937 1.00 91.88 71 ILE A C 1
ATOM 584 O O . ILE A 1 71 ? -9.179 0.608 8.988 1.00 91.88 71 ILE A O 1
ATOM 588 N N . HIS A 1 72 ? -8.661 0.312 6.824 1.00 91.50 72 HIS A N 1
ATOM 589 C CA . HIS A 1 72 ? -9.129 -1.068 6.730 1.00 91.50 72 HIS A CA 1
ATOM 590 C C . HIS A 1 72 ? -8.075 -2.070 7.216 1.00 91.50 72 HIS A C 1
ATOM 592 O O . HIS A 1 72 ? -8.375 -2.945 8.027 1.00 91.50 72 HIS A O 1
ATOM 598 N N . CYS A 1 73 ? -6.844 -1.951 6.716 1.00 94.25 73 CYS A N 1
ATOM 599 C CA . CYS A 1 73 ? -5.726 -2.829 7.058 1.00 94.25 73 CYS A CA 1
ATOM 600 C C . CYS A 1 73 ? -4.388 -2.146 6.749 1.00 94.25 73 CYS A C 1
ATOM 602 O O . CYS A 1 73 ? -4.351 -1.078 6.142 1.00 94.25 73 CYS A O 1
ATOM 604 N N . GLY A 1 74 ? -3.275 -2.772 7.121 1.00 95.94 74 GLY A N 1
ATOM 605 C CA . GLY A 1 74 ? -1.945 -2.287 6.771 1.00 95.94 74 GLY A CA 1
ATOM 606 C C . GLY A 1 74 ? -0.873 -3.352 6.951 1.00 95.94 74 GLY A C 1
ATOM 607 O O . GLY A 1 74 ? -1.126 -4.400 7.543 1.00 95.94 74 GLY A O 1
ATOM 608 N N . ALA A 1 75 ? 0.319 -3.071 6.438 1.00 97.62 75 ALA A N 1
ATOM 609 C CA . ALA A 1 75 ? 1.493 -3.918 6.563 1.00 97.62 75 ALA A CA 1
ATOM 610 C C . ALA A 1 75 ? 2.738 -3.072 6.847 1.00 97.62 75 ALA A C 1
ATOM 612 O O . ALA A 1 75 ? 2.895 -1.963 6.328 1.00 97.62 75 ALA A O 1
ATOM 613 N N . ALA A 1 76 ? 3.627 -3.615 7.676 1.00 96.81 76 ALA A N 1
ATOM 614 C CA . ALA A 1 76 ? 4.928 -3.035 7.966 1.00 96.81 76 ALA A CA 1
ATOM 615 C C . ALA A 1 76 ? 6.010 -3.854 7.260 1.00 96.81 76 ALA A C 1
ATOM 617 O O . ALA A 1 76 ? 6.119 -5.062 7.466 1.00 96.81 76 ALA A O 1
ATOM 618 N N . GLY A 1 77 ? 6.788 -3.191 6.411 1.00 94.25 77 GLY A N 1
ATOM 619 C CA . GLY A 1 77 ? 8.006 -3.739 5.830 1.00 94.25 77 GLY A CA 1
ATOM 620 C C . GLY A 1 77 ? 9.214 -3.454 6.717 1.00 94.25 77 GLY A C 1
ATOM 621 O O . GLY A 1 77 ? 9.091 -3.036 7.865 1.00 94.25 77 GLY A O 1
ATOM 622 N N . HIS A 1 78 ? 10.417 -3.626 6.170 1.00 93.94 78 HIS A N 1
ATOM 623 C CA . HIS A 1 78 ? 11.646 -3.391 6.941 1.00 93.94 78 HIS A CA 1
ATOM 624 C C . HIS A 1 78 ? 11.816 -1.917 7.349 1.00 93.94 78 HIS A C 1
ATOM 626 O O . HIS A 1 78 ? 12.151 -1.625 8.493 1.00 93.94 78 HIS A O 1
ATOM 632 N N . LYS A 1 79 ? 11.609 -0.984 6.411 1.00 93.19 79 LYS A N 1
ATOM 633 C CA . LYS A 1 79 ? 11.794 0.463 6.641 1.00 93.19 79 LYS A CA 1
ATOM 634 C C . LYS A 1 79 ? 10.650 1.330 6.111 1.00 93.19 79 LYS A C 1
ATOM 636 O O . LYS A 1 79 ? 10.820 2.535 5.97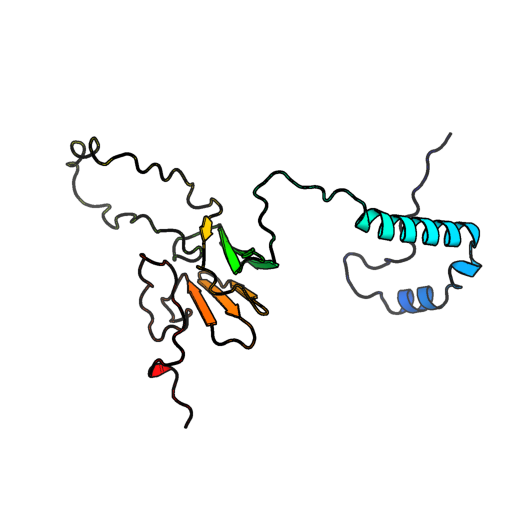9 1.00 93.19 79 LYS A O 1
ATOM 641 N N . HIS A 1 80 ? 9.516 0.728 5.774 1.00 93.31 80 HIS A N 1
ATOM 642 C CA . HIS A 1 80 ? 8.338 1.429 5.268 1.00 93.31 80 HIS A CA 1
ATOM 643 C C . HIS A 1 80 ? 7.071 0.762 5.795 1.00 93.31 80 HIS A C 1
ATOM 645 O O . HIS A 1 80 ? 7.087 -0.413 6.164 1.00 93.31 80 HIS A O 1
ATOM 651 N N . VAL A 1 81 ? 5.981 1.514 5.821 1.00 95.88 81 VAL A N 1
ATOM 652 C CA . VAL A 1 81 ? 4.658 1.046 6.223 1.00 95.88 81 VAL A CA 1
ATOM 653 C C . VAL A 1 81 ? 3.664 1.478 5.160 1.00 95.88 81 VAL A C 1
ATOM 655 O O . VAL A 1 81 ? 3.761 2.584 4.629 1.00 95.88 81 VAL A O 1
ATOM 658 N N . THR A 1 82 ? 2.707 0.601 4.872 1.00 96.50 82 THR A N 1
ATOM 659 C CA . THR A 1 82 ? 1.578 0.893 3.992 1.00 96.50 82 THR A CA 1
ATOM 660 C C . THR A 1 82 ? 0.283 0.582 4.721 1.00 96.50 82 THR A C 1
ATOM 662 O O . THR A 1 82 ? 0.093 -0.523 5.227 1.00 96.50 82 THR A O 1
ATOM 665 N N . LEU A 1 83 ? -0.617 1.553 4.762 1.00 96.19 83 LEU A N 1
ATOM 666 C CA . LEU A 1 83 ? -1.984 1.420 5.244 1.00 96.19 83 LEU A CA 1
ATOM 667 C C . LEU A 1 83 ? -2.926 1.515 4.047 1.00 96.19 83 LEU A C 1
ATOM 669 O O . LEU A 1 83 ? -2.657 2.253 3.105 1.00 96.19 83 LEU A O 1
ATOM 673 N N . MET A 1 84 ? -4.034 0.789 4.095 1.00 94.44 84 MET A N 1
ATOM 674 C CA . MET A 1 84 ? -5.093 0.857 3.099 1.00 94.44 84 MET A CA 1
ATOM 675 C C . MET A 1 84 ? -6.380 1.331 3.754 1.00 94.44 84 MET A C 1
ATOM 677 O O . MET A 1 84 ? -6.786 0.818 4.801 1.00 94.44 84 MET A O 1
ATOM 681 N N . THR A 1 85 ? -7.024 2.305 3.128 1.00 92.31 85 THR A N 1
ATOM 682 C CA . THR A 1 85 ? -8.286 2.872 3.588 1.00 92.31 85 THR A CA 1
ATOM 683 C C . THR A 1 85 ? -9.473 2.003 3.159 1.00 92.31 85 THR A C 1
ATOM 685 O O . THR A 1 85 ? -9.362 1.145 2.274 1.00 92.31 85 THR A O 1
ATOM 688 N N . ARG A 1 86 ? -10.645 2.208 3.768 1.00 90.12 86 ARG A N 1
ATOM 689 C CA . ARG A 1 86 ? -11.892 1.534 3.376 1.00 90.12 86 ARG A CA 1
ATOM 690 C C . ARG A 1 86 ? -12.356 1.913 1.981 1.00 90.12 86 ARG A C 1
ATOM 692 O O . ARG A 1 86 ? -12.991 1.084 1.331 1.00 90.12 86 ARG A O 1
ATOM 699 N N . GLU A 1 87 ? -11.978 3.082 1.491 1.00 87.06 87 GLU A N 1
ATOM 700 C CA . GLU A 1 87 ? -12.236 3.536 0.123 1.00 87.06 87 GLU A CA 1
ATOM 701 C C . GLU A 1 87 ? -11.361 2.794 -0.903 1.00 87.06 87 GLU A C 1
ATOM 703 O O . GLU A 1 87 ? -11.698 2.756 -2.081 1.00 87.06 87 GLU A O 1
ATOM 708 N N . GLY A 1 88 ? -10.292 2.123 -0.451 1.00 90.75 88 GLY A N 1
ATOM 709 C CA . GLY A 1 88 ? -9.384 1.361 -1.313 1.00 90.75 88 GLY A CA 1
ATOM 710 C C . GLY A 1 88 ? -8.142 2.137 -1.740 1.00 90.75 88 GLY A C 1
ATOM 711 O O . GLY A 1 88 ? -7.467 1.707 -2.670 1.00 90.75 88 GLY A O 1
ATOM 712 N N . ASN A 1 89 ? -7.838 3.239 -1.053 1.00 92.12 89 ASN A N 1
ATOM 713 C CA . ASN A 1 89 ? -6.663 4.075 -1.286 1.00 92.12 89 ASN A CA 1
ATOM 714 C C . ASN A 1 89 ? -5.555 3.746 -0.287 1.00 92.12 89 ASN A C 1
ATOM 716 O O . ASN A 1 89 ? -5.789 3.026 0.689 1.00 92.12 89 ASN A O 1
ATOM 720 N N . LEU A 1 90 ? -4.341 4.245 -0.522 1.00 93.31 90 LEU A N 1
ATOM 721 C CA . LEU A 1 90 ? -3.185 3.921 0.314 1.00 93.31 90 LEU A CA 1
ATOM 722 C C . LEU A 1 90 ? -2.658 5.135 1.063 1.00 93.31 90 LEU A C 1
ATOM 724 O O . LEU A 1 90 ? -2.728 6.266 0.593 1.00 93.31 90 LEU A O 1
ATOM 728 N N . ILE A 1 91 ? -2.064 4.863 2.218 1.00 93.25 91 ILE A N 1
ATOM 729 C CA . ILE A 1 91 ? -1.218 5.801 2.944 1.00 93.25 91 ILE A CA 1
ATOM 730 C C . ILE A 1 91 ? 0.110 5.108 3.201 1.00 93.25 91 ILE A C 1
ATOM 732 O O . ILE A 1 91 ? 0.157 4.064 3.851 1.00 93.25 91 ILE A O 1
ATOM 736 N N . THR A 1 92 ? 1.193 5.687 2.708 1.00 92.44 92 THR A N 1
ATOM 737 C CA . THR A 1 92 ? 2.530 5.094 2.768 1.00 92.44 92 THR A CA 1
ATOM 738 C C . THR A 1 92 ? 3.510 6.049 3.424 1.00 92.44 92 THR A C 1
ATOM 740 O O . THR A 1 92 ? 3.494 7.241 3.134 1.00 92.44 92 THR A O 1
ATOM 743 N N . PHE A 1 93 ? 4.393 5.542 4.275 1.00 92.75 93 PHE A N 1
ATOM 744 C CA . PHE A 1 93 ? 5.458 6.341 4.884 1.00 92.75 93 PHE A CA 1
ATOM 745 C C . PHE A 1 93 ? 6.689 5.494 5.191 1.00 92.75 93 PHE A C 1
ATOM 747 O O . PHE A 1 93 ? 6.621 4.266 5.284 1.00 92.75 93 PHE A O 1
ATOM 754 N N . GLY A 1 94 ? 7.821 6.171 5.376 1.00 91.56 94 GLY A N 1
ATOM 755 C CA . GLY A 1 94 ? 9.112 5.565 5.685 1.00 91.56 94 GLY A CA 1
ATOM 756 C C . GLY A 1 94 ? 10.145 5.776 4.582 1.00 91.56 94 GLY A C 1
ATOM 757 O O . GLY A 1 94 ? 10.063 6.716 3.802 1.00 91.56 94 GLY A O 1
ATOM 758 N N . ASP A 1 95 ? 11.160 4.919 4.557 1.00 89.62 95 ASP A N 1
ATOM 759 C CA . ASP A 1 95 ? 12.223 4.937 3.554 1.00 89.62 95 ASP A CA 1
ATOM 760 C C . ASP A 1 95 ? 11.645 4.701 2.154 1.00 89.62 95 ASP A C 1
ATOM 762 O O . ASP A 1 95 ? 10.865 3.770 1.975 1.00 89.62 95 ASP A O 1
ATOM 766 N N . ASN A 1 96 ? 12.079 5.490 1.168 1.00 88.75 96 ASN A N 1
ATOM 767 C CA . ASN A 1 96 ? 11.666 5.371 -0.232 1.00 88.75 96 ASN A CA 1
ATOM 768 C C . ASN A 1 96 ? 12.850 5.241 -1.214 1.00 88.75 96 ASN A C 1
ATOM 770 O O . ASN A 1 96 ? 12.705 5.469 -2.414 1.00 88.75 96 ASN A O 1
ATOM 774 N N . ARG A 1 97 ? 14.048 4.858 -0.743 1.00 87.19 97 ARG A N 1
ATOM 775 C CA . ARG A 1 97 ? 15.248 4.712 -1.603 1.00 87.19 97 ARG A CA 1
ATOM 776 C C . ARG A 1 97 ? 15.058 3.793 -2.819 1.00 87.19 97 ARG A C 1
ATOM 778 O O . ARG A 1 97 ? 15.761 3.957 -3.816 1.00 87.19 97 ARG A O 1
ATOM 785 N N . TYR A 1 98 ? 14.126 2.846 -2.742 1.00 88.06 98 TYR A N 1
ATOM 786 C CA . TYR A 1 98 ? 13.794 1.909 -3.814 1.00 88.06 98 TYR A CA 1
ATOM 787 C C . TYR A 1 98 ? 12.388 2.112 -4.397 1.00 88.06 98 TYR A C 1
ATOM 789 O O . TYR A 1 98 ? 11.965 1.280 -5.189 1.00 88.06 98 TYR A O 1
ATOM 797 N N . GLY A 1 99 ? 11.660 3.174 -4.033 1.00 88.88 99 GLY A N 1
ATOM 798 C CA . GLY A 1 99 ? 10.275 3.385 -4.481 1.00 88.88 99 GLY A CA 1
ATOM 799 C C . GLY A 1 99 ? 9.225 2.620 -3.664 1.00 88.88 99 GLY A C 1
ATOM 800 O O . GLY A 1 99 ? 8.097 2.453 -4.115 1.00 88.88 99 GLY A O 1
ATOM 801 N N . GLN A 1 100 ? 9.583 2.081 -2.495 1.00 91.50 100 GLN A N 1
ATOM 802 C CA . GLN A 1 100 ? 8.707 1.210 -1.702 1.00 91.50 100 GLN A CA 1
ATOM 803 C C . GLN A 1 100 ? 7.527 1.924 -1.026 1.00 91.50 100 GLN A C 1
ATOM 805 O O . GLN A 1 100 ? 6.645 1.244 -0.506 1.00 91.50 100 GLN A O 1
ATOM 810 N N . THR A 1 101 ? 7.496 3.260 -1.037 1.00 89.75 101 THR A N 1
ATOM 811 C CA . THR A 1 101 ? 6.320 4.055 -0.648 1.00 89.75 101 THR A CA 1
ATOM 812 C C . THR A 1 101 ? 5.561 4.5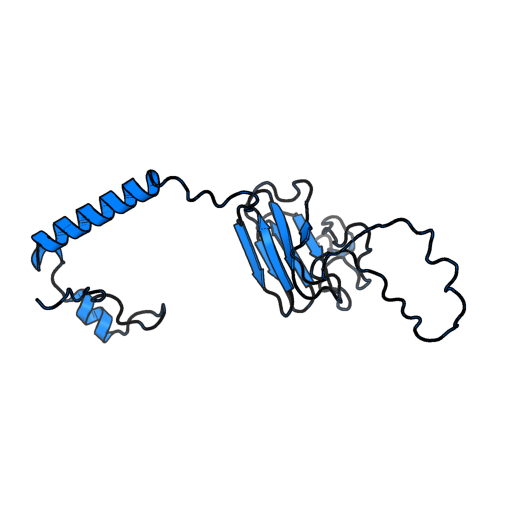93 -1.859 1.00 89.75 101 THR A C 1
ATOM 814 O O . THR A 1 101 ? 4.621 5.347 -1.682 1.00 89.75 101 THR A O 1
ATOM 817 N N . ALA A 1 102 ? 5.981 4.276 -3.091 1.00 88.81 102 ALA A N 1
ATOM 818 C CA . ALA A 1 102 ? 5.463 4.873 -4.328 1.00 88.81 102 ALA A CA 1
ATOM 819 C C . ALA A 1 102 ? 5.519 6.418 -4.378 1.00 88.81 102 ALA A C 1
ATOM 821 O O . ALA A 1 102 ? 5.012 7.025 -5.319 1.00 88.81 102 ALA A O 1
ATOM 822 N N . ALA A 1 103 ? 6.193 7.067 -3.420 1.00 83.94 103 ALA A N 1
ATOM 823 C CA . ALA A 1 103 ? 6.416 8.502 -3.464 1.00 83.94 103 ALA A CA 1
ATOM 824 C C . ALA A 1 103 ? 7.353 8.868 -4.624 1.00 83.94 103 ALA A C 1
ATOM 826 O O . ALA A 1 103 ? 8.277 8.100 -4.933 1.00 83.94 103 ALA A O 1
ATOM 827 N N . PRO A 1 104 ? 7.156 10.038 -5.260 1.00 75.25 104 PRO A N 1
ATOM 828 C CA . PRO A 1 104 ? 7.993 10.467 -6.367 1.00 75.25 104 PRO A CA 1
ATOM 829 C C . PRO A 1 104 ? 9.449 10.557 -5.914 1.00 75.25 104 PRO A C 1
ATOM 831 O O . PRO A 1 104 ? 9.790 11.188 -4.911 1.00 75.25 104 PRO A O 1
ATOM 834 N N . ARG A 1 105 ? 10.337 9.902 -6.663 1.00 69.56 105 ARG A N 1
ATOM 835 C CA . ARG A 1 105 ? 11.771 9.959 -6.398 1.00 69.56 105 ARG A CA 1
ATOM 836 C C . ARG A 1 105 ? 12.327 11.234 -7.015 1.00 69.56 105 ARG A C 1
ATOM 838 O O . ARG A 1 105 ? 12.438 11.314 -8.239 1.00 69.56 105 ARG A O 1
ATOM 845 N N . GLN A 1 106 ? 12.725 12.189 -6.175 1.00 58.44 106 GLN A N 1
ATOM 846 C CA . GLN A 1 106 ? 13.622 13.252 -6.621 1.00 58.44 106 GLN A CA 1
ATOM 847 C C . GLN A 1 106 ? 14.899 12.589 -7.141 1.00 58.44 106 GLN A C 1
ATOM 849 O O . GLN A 1 106 ? 15.484 11.730 -6.471 1.00 58.44 106 GLN A O 1
ATOM 854 N N . GLU A 1 107 ? 15.301 12.930 -8.361 1.00 52.31 107 GLU A N 1
ATOM 855 C CA . GLU A 1 107 ? 16.623 12.572 -8.857 1.00 52.31 107 GLU A CA 1
ATOM 856 C C . GLU A 1 107 ? 17.647 13.242 -7.956 1.00 52.31 107 GLU A C 1
ATOM 858 O O . GLU A 1 107 ? 17.971 14.413 -8.112 1.00 52.31 107 GLU A O 1
ATOM 863 N N . GLN A 1 108 ? 18.169 12.498 -6.985 1.00 46.50 108 GLN A N 1
ATOM 864 C CA . GLN A 1 108 ? 19.530 12.754 -6.560 1.00 46.50 108 GLN A CA 1
ATOM 865 C C . GLN A 1 108 ? 20.380 12.422 -7.775 1.00 46.50 108 GLN A C 1
ATOM 867 O O . GLN A 1 108 ? 20.620 11.246 -8.066 1.00 46.50 108 GLN A O 1
ATOM 872 N N . ASN A 1 109 ? 20.716 13.470 -8.528 1.00 38.12 109 ASN A N 1
ATOM 873 C CA . ASN A 1 109 ? 21.744 13.454 -9.550 1.00 38.12 109 ASN A CA 1
ATOM 874 C C . ASN A 1 109 ? 22.877 12.548 -9.064 1.00 38.12 109 ASN A C 1
ATOM 876 O O . ASN A 1 109 ? 23.570 12.867 -8.102 1.00 38.12 109 ASN A O 1
ATOM 880 N N . ARG A 1 110 ? 23.080 11.416 -9.742 1.00 43.19 110 ARG A N 1
ATOM 881 C CA . ARG A 1 110 ? 24.345 10.667 -9.702 1.00 43.19 110 ARG A CA 1
ATOM 882 C C . ARG A 1 110 ? 25.417 11.439 -10.486 1.00 43.19 110 ARG A C 1
ATOM 884 O O . ARG A 1 110 ? 26.052 10.893 -11.376 1.00 43.19 110 ARG A O 1
ATOM 891 N N . GLN A 1 111 ? 25.548 12.725 -10.196 1.00 39.88 111 GLN A N 1
ATOM 892 C CA . GLN A 1 111 ? 26.565 13.627 -10.719 1.00 39.88 111 GLN A CA 1
ATOM 893 C C . GLN A 1 111 ? 26.997 14.528 -9.558 1.00 39.88 111 GLN A C 1
ATOM 895 O O . GLN A 1 111 ? 26.804 15.737 -9.568 1.00 39.88 111 GLN A O 1
ATOM 900 N N . GLU A 1 112 ? 27.526 13.915 -8.503 1.00 45.34 112 GLU A N 1
ATOM 901 C CA . GLU A 1 112 ? 28.603 14.561 -7.760 1.00 45.34 112 GLU A CA 1
ATOM 902 C C . GLU A 1 112 ? 29.884 14.134 -8.470 1.00 45.34 112 GLU A C 1
ATOM 904 O O . GLU A 1 112 ? 30.333 13.013 -8.272 1.00 45.34 112 GLU A O 1
ATOM 909 N N . GLU A 1 113 ? 30.327 14.988 -9.395 1.00 43.28 113 GLU A N 1
ATOM 910 C CA . GLU A 1 113 ? 31.661 15.122 -10.009 1.00 43.28 113 GLU A CA 1
ATOM 911 C C . GLU A 1 113 ? 31.476 15.715 -11.416 1.00 43.28 113 GLU A C 1
ATOM 913 O O . GLU A 1 113 ? 31.599 15.011 -12.406 1.00 43.28 113 GLU A O 1
ATOM 918 N N . GLU A 1 114 ? 31.063 16.986 -11.503 1.00 42.28 114 GLU A N 1
ATOM 919 C CA . GLU A 1 114 ? 31.632 17.980 -12.435 1.00 42.28 114 GLU A CA 1
ATOM 920 C C . GLU A 1 114 ? 30.883 19.329 -12.354 1.00 42.28 114 GLU A C 1
ATOM 922 O O . GLU A 1 114 ? 29.680 19.438 -12.560 1.00 42.28 114 GLU A O 1
ATOM 927 N N . GLU A 1 115 ? 31.684 20.353 -12.061 1.00 39.00 115 GLU A N 1
ATOM 928 C CA . GLU A 1 115 ? 31.550 21.769 -12.416 1.00 39.00 115 GLU A CA 1
ATOM 929 C C . GLU A 1 115 ? 30.657 22.757 -11.633 1.00 39.00 115 GLU A C 1
ATOM 931 O O . GLU A 1 115 ? 29.448 22.668 -11.444 1.00 39.00 115 GLU A O 1
ATOM 936 N N . VAL A 1 116 ? 31.361 23.822 -11.244 1.00 48.12 116 VAL A N 1
ATOM 937 C CA . VAL A 1 116 ? 31.064 24.942 -10.346 1.00 48.12 116 VAL A CA 1
ATOM 938 C C . VAL A 1 116 ? 30.193 26.030 -11.013 1.00 48.12 116 VAL A C 1
ATOM 940 O O . VAL A 1 116 ? 30.165 27.177 -10.574 1.00 48.12 116 VAL A O 1
ATOM 943 N N . GLN A 1 117 ? 29.430 25.719 -12.064 1.00 46.22 117 GLN A N 1
ATOM 944 C CA . GLN A 1 117 ? 29.017 26.753 -13.027 1.00 46.22 117 GLN A CA 1
ATOM 945 C C . GLN A 1 117 ? 27.516 26.963 -13.258 1.00 46.22 117 GLN A C 1
ATOM 947 O O . GLN A 1 117 ? 27.150 27.478 -14.308 1.00 46.22 117 GLN A O 1
ATOM 952 N N . ASP A 1 118 ? 26.639 26.673 -12.288 1.00 43.12 118 ASP A N 1
ATOM 953 C CA . ASP A 1 118 ? 25.188 26.882 -12.492 1.00 43.12 118 ASP A CA 1
ATOM 954 C C . ASP A 1 118 ? 24.464 27.677 -11.389 1.00 43.12 118 ASP A C 1
ATOM 956 O O . ASP A 1 118 ? 23.263 27.553 -11.150 1.00 43.12 118 ASP A O 1
ATOM 960 N N . VAL A 1 119 ? 25.188 28.578 -10.715 1.00 51.25 119 VAL A N 1
ATOM 961 C CA . VAL A 1 119 ? 24.614 29.472 -9.686 1.00 51.25 119 VAL A CA 1
ATOM 962 C C . VAL A 1 119 ? 23.593 30.462 -10.286 1.00 51.25 119 VAL A C 1
ATOM 964 O O . VAL A 1 119 ? 22.762 31.016 -9.567 1.00 51.25 119 VAL A O 1
ATOM 967 N N . ARG A 1 120 ? 23.602 30.672 -11.612 1.00 39.44 120 ARG A N 1
ATOM 968 C CA . ARG A 1 120 ? 22.798 31.708 -12.284 1.00 39.44 120 ARG A CA 1
ATOM 969 C C . ARG A 1 120 ? 21.404 31.251 -12.729 1.00 39.44 120 ARG A C 1
ATOM 971 O O . ARG A 1 120 ? 20.512 32.091 -12.810 1.00 39.44 120 ARG A O 1
ATOM 978 N N . ASN A 1 121 ? 21.165 29.953 -12.918 1.00 42.84 121 ASN A N 1
ATOM 979 C CA . ASN A 1 121 ? 19.859 29.445 -13.370 1.00 42.84 121 ASN A CA 1
ATOM 980 C C . ASN A 1 121 ? 18.875 29.130 -12.224 1.00 42.84 121 ASN A C 1
ATOM 982 O O . ASN A 1 121 ? 17.726 28.753 -12.457 1.00 42.84 121 ASN A O 1
ATOM 986 N N . ARG A 1 122 ? 19.287 29.351 -10.966 1.00 45.38 122 ARG A N 1
ATOM 987 C CA . ARG A 1 122 ? 18.518 29.018 -9.753 1.00 45.38 122 ARG A CA 1
ATOM 988 C C . ARG A 1 122 ? 17.321 29.938 -9.466 1.00 45.38 122 ARG A C 1
ATOM 990 O O . ARG A 1 122 ? 16.518 29.624 -8.595 1.00 45.38 122 ARG A O 1
ATOM 997 N N . ALA A 1 123 ? 17.190 31.065 -10.167 1.00 44.31 123 ALA A N 1
ATOM 998 C CA . ALA A 1 123 ? 16.204 32.102 -9.844 1.00 44.31 123 ALA A CA 1
ATOM 999 C C . ALA A 1 123 ? 14.859 31.995 -10.599 1.00 44.31 123 ALA A C 1
ATOM 1001 O O . ALA A 1 123 ? 13.938 32.735 -10.264 1.00 44.31 123 ALA A O 1
ATOM 1002 N N . LEU A 1 124 ? 14.723 31.104 -11.594 1.00 44.94 124 LEU A N 1
ATOM 1003 C CA . LEU A 1 124 ? 13.551 31.078 -12.493 1.00 44.94 124 LEU A CA 1
ATOM 1004 C C . LEU A 1 124 ? 12.826 29.730 -12.609 1.00 44.94 124 LEU A C 1
ATOM 1006 O O . LEU A 1 124 ? 11.834 29.644 -13.326 1.00 44.94 124 LEU A O 1
ATOM 1010 N N . ARG A 1 125 ? 13.248 28.684 -11.888 1.00 41.47 125 ARG A N 1
ATOM 1011 C CA . ARG A 1 125 ? 12.403 27.492 -11.729 1.00 41.47 125 ARG A CA 1
ATOM 1012 C C . ARG A 1 125 ? 11.458 27.741 -10.567 1.00 41.47 125 ARG A C 1
ATOM 1014 O O . ARG A 1 125 ? 11.841 27.661 -9.403 1.00 41.47 125 ARG A O 1
ATOM 1021 N N . GLU A 1 126 ? 10.259 28.158 -10.947 1.00 37.31 126 GLU A N 1
ATOM 1022 C CA . GLU A 1 126 ? 9.094 28.384 -10.110 1.00 37.31 126 GLU A CA 1
ATOM 1023 C C . GLU A 1 126 ? 9.012 27.412 -8.935 1.00 37.31 126 GLU A C 1
ATOM 1025 O O . GLU A 1 126 ? 9.259 26.211 -9.044 1.00 37.31 126 GLU A O 1
ATOM 1030 N N . LYS A 1 127 ? 8.643 27.989 -7.795 1.00 37.66 127 LYS A N 1
ATOM 1031 C CA . LYS A 1 127 ? 8.356 27.328 -6.530 1.00 37.66 127 LYS A CA 1
ATOM 1032 C C . LYS A 1 127 ? 7.357 26.179 -6.721 1.00 37.66 127 LYS A C 1
ATOM 1034 O O . LYS A 1 127 ? 6.168 26.356 -6.484 1.00 37.66 127 LYS A O 1
ATOM 1039 N N . VAL A 1 128 ? 7.837 24.978 -7.017 1.00 39.88 128 VAL A N 1
ATOM 1040 C CA . VAL A 1 128 ? 7.172 23.769 -6.533 1.00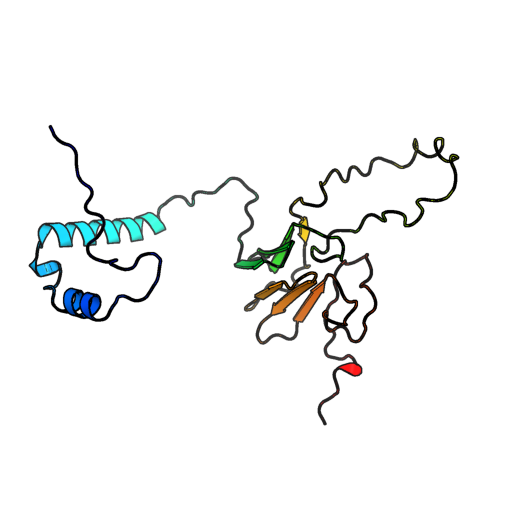 39.88 128 VAL A CA 1
ATOM 1041 C C . VAL A 1 128 ? 7.747 23.524 -5.146 1.00 39.88 128 VAL A C 1
ATOM 1043 O O . VAL A 1 128 ? 8.769 22.863 -4.972 1.00 39.88 128 VAL A O 1
ATOM 1046 N N . GLN A 1 129 ? 7.128 24.144 -4.142 1.00 38.81 129 GLN A N 1
ATOM 1047 C CA . GLN A 1 129 ? 7.342 23.749 -2.756 1.00 38.81 129 GLN A CA 1
ATOM 1048 C C . GLN A 1 129 ? 6.766 22.339 -2.574 1.00 38.81 129 GLN A C 1
ATOM 1050 O O . GLN A 1 129 ? 5.644 22.188 -2.111 1.00 38.81 129 GLN A O 1
ATOM 1055 N N . VAL A 1 130 ? 7.526 21.295 -2.917 1.00 44.78 130 VAL A N 1
ATOM 1056 C CA . VAL A 1 130 ? 7.332 19.991 -2.269 1.00 44.78 130 VAL A CA 1
ATOM 1057 C C . VAL A 1 130 ? 8.167 20.022 -0.999 1.00 44.78 130 VAL A C 1
ATOM 1059 O O . VAL A 1 130 ? 9.254 19.455 -0.912 1.00 44.78 130 VAL A O 1
ATOM 1062 N N . SER A 1 131 ? 7.691 20.791 -0.024 1.00 40.47 131 SER A N 1
ATOM 1063 C CA . SER A 1 131 ? 8.166 20.723 1.351 1.00 40.47 131 SER A CA 1
ATOM 1064 C C . SER A 1 131 ? 7.527 19.514 2.028 1.00 40.47 131 SER A C 1
ATOM 1066 O O . SER A 1 131 ? 6.796 19.676 2.997 1.00 40.47 131 SER A O 1
ATOM 1068 N N . ASP A 1 132 ? 7.768 18.315 1.506 1.00 52.12 132 ASP A N 1
ATOM 1069 C CA . ASP A 1 132 ? 7.482 17.097 2.249 1.00 52.12 132 ASP A CA 1
ATOM 1070 C C . ASP A 1 132 ? 8.821 16.485 2.650 1.00 52.12 132 ASP A C 1
ATOM 1072 O O . ASP A 1 132 ? 9.629 16.152 1.774 1.00 52.12 132 ASP A O 1
ATOM 1076 N N . PRO A 1 133 ? 9.126 16.352 3.956 1.00 55.25 133 PRO A N 1
ATOM 1077 C CA . PRO A 1 133 ? 10.238 15.507 4.353 1.00 55.25 133 PRO A CA 1
ATOM 1078 C C . PRO A 1 133 ? 9.961 14.137 3.734 1.00 55.25 133 PRO A C 1
ATOM 1080 O O . PRO A 1 133 ? 8.839 13.654 3.838 1.00 55.25 133 PRO A O 1
ATOM 1083 N N . GLY A 1 134 ? 10.941 13.495 3.093 1.00 58.72 134 GLY A N 1
ATOM 1084 C CA . GLY A 1 134 ? 10.755 12.210 2.389 1.00 58.72 134 GLY A CA 1
ATOM 1085 C C . GLY A 1 134 ? 10.260 11.036 3.258 1.00 58.72 134 GLY A C 1
ATOM 1086 O O . GLY A 1 134 ? 10.257 9.898 2.804 1.00 58.72 134 GLY A O 1
ATOM 1087 N N . TRP A 1 135 ? 9.869 11.317 4.502 1.00 68.88 135 TRP A N 1
ATOM 1088 C CA . TRP A 1 135 ? 9.290 10.436 5.505 1.00 68.88 135 TRP A CA 1
ATOM 1089 C C . TRP A 1 135 ? 7.850 10.817 5.905 1.00 68.88 135 TRP A C 1
ATOM 1091 O O . TRP A 1 135 ? 7.273 10.131 6.748 1.00 68.88 135 TRP A O 1
ATOM 1101 N N . ALA A 1 136 ? 7.272 11.892 5.352 1.00 81.31 136 ALA A N 1
ATOM 1102 C CA . ALA A 1 136 ? 5.876 12.257 5.575 1.00 81.31 136 ALA A CA 1
ATOM 1103 C C . ALA A 1 136 ? 4.931 11.185 4.998 1.00 81.31 136 ALA A C 1
ATOM 1105 O O . ALA A 1 136 ? 5.254 10.569 3.978 1.00 81.31 136 ALA A O 1
ATOM 1106 N N . PRO A 1 137 ? 3.768 10.945 5.629 1.00 88.31 137 PRO A N 1
ATOM 1107 C CA . PRO A 1 137 ? 2.734 10.098 5.052 1.00 88.31 137 PRO A CA 1
ATOM 1108 C C . PRO A 1 137 ? 2.251 10.631 3.708 1.00 88.31 137 PRO A C 1
ATOM 1110 O O . PRO A 1 137 ? 1.679 11.713 3.628 1.00 88.31 137 PRO A O 1
ATOM 1113 N N . LEU A 1 138 ? 2.444 9.830 2.665 1.00 87.25 138 LEU A N 1
ATOM 1114 C CA . LEU A 1 138 ? 1.902 10.066 1.338 1.00 87.25 138 LEU A CA 1
ATOM 1115 C C . LEU A 1 138 ? 0.564 9.348 1.201 1.00 87.25 138 LEU A C 1
ATOM 1117 O O . LEU A 1 138 ? 0.490 8.139 1.422 1.00 87.25 138 LEU A O 1
ATOM 1121 N N . TYR A 1 139 ? -0.463 10.083 0.791 1.00 88.88 139 TYR A N 1
ATOM 1122 C CA . TYR A 1 139 ? -1.726 9.513 0.338 1.00 88.88 139 TYR A CA 1
ATOM 1123 C C . TYR A 1 139 ? -1.656 9.205 -1.161 1.00 88.88 139 TYR A C 1
ATOM 1125 O O . TYR A 1 139 ? -1.234 10.050 -1.949 1.00 88.88 139 TYR A O 1
ATOM 1133 N N . ILE A 1 140 ? -2.080 8.004 -1.547 1.00 87.88 140 ILE A N 1
ATOM 1134 C CA . ILE A 1 140 ? -2.109 7.542 -2.936 1.00 87.88 140 ILE A CA 1
ATOM 1135 C C . ILE A 1 140 ? -3.550 7.186 -3.276 1.00 87.88 140 ILE A C 1
ATOM 1137 O O . ILE A 1 140 ? -4.110 6.232 -2.726 1.00 87.88 140 ILE A O 1
ATOM 1141 N N . ASP A 1 141 ? -4.126 7.950 -4.198 1.00 88.19 141 ASP A N 1
ATOM 1142 C CA . ASP A 1 141 ? -5.411 7.634 -4.805 1.00 88.19 141 ASP A CA 1
ATOM 1143 C C . ASP A 1 141 ? -5.217 6.540 -5.858 1.00 88.19 141 ASP A C 1
ATOM 1145 O O . ASP A 1 141 ? -4.395 6.674 -6.768 1.00 88.19 141 ASP A O 1
ATOM 1149 N N . LEU A 1 142 ? -5.946 5.438 -5.707 1.00 87.31 142 LEU A N 1
ATOM 1150 C CA . LEU A 1 142 ? -5.904 4.315 -6.636 1.00 87.31 142 LEU A CA 1
ATOM 1151 C C . LEU A 1 142 ? -7.069 4.338 -7.632 1.00 87.31 142 LEU A C 1
ATOM 1153 O O . LEU A 1 142 ? -7.340 3.308 -8.246 1.00 87.31 142 LEU A O 1
ATOM 1157 N N . ASP A 1 143 ? -7.766 5.471 -7.777 1.00 86.00 143 ASP A N 1
ATOM 1158 C CA . ASP A 1 143 ? -8.868 5.675 -8.733 1.00 86.00 143 ASP A CA 1
ATOM 1159 C C . ASP A 1 143 ? -9.913 4.549 -8.660 1.00 86.00 143 ASP A C 1
ATOM 1161 O O . ASP A 1 143 ? -10.381 3.964 -9.637 1.00 86.00 143 ASP A O 1
ATOM 1165 N N . GLY A 1 144 ? -10.193 4.138 -7.426 1.00 85.12 144 GLY A N 1
ATOM 1166 C CA . GLY A 1 144 ? -11.136 3.077 -7.134 1.00 85.12 144 GLY A CA 1
ATOM 1167 C C . GLY A 1 144 ? -10.716 1.655 -7.545 1.00 85.12 144 GLY A C 1
ATOM 1168 O O . GLY A 1 144 ? -11.553 0.742 -7.545 1.00 85.12 144 GLY A O 1
ATOM 1169 N N . ALA A 1 145 ? -9.432 1.402 -7.826 1.00 85.56 145 ALA A N 1
ATOM 1170 C CA . ALA A 1 145 ? -8.928 0.074 -8.195 1.00 85.56 145 ALA A CA 1
ATOM 1171 C C . ALA A 1 145 ? -9.308 -1.027 -7.184 1.00 85.56 145 ALA A C 1
ATOM 1173 O O . ALA A 1 145 ? -9.530 -2.174 -7.586 1.00 85.56 145 ALA A O 1
ATOM 1174 N N . PHE A 1 146 ? -9.448 -0.671 -5.901 1.00 88.62 146 PHE A N 1
ATOM 1175 C CA . PHE A 1 146 ? -9.806 -1.577 -4.808 1.00 88.62 146 PHE A CA 1
ATOM 1176 C C . PHE A 1 146 ? -11.068 -1.149 -4.026 1.00 88.62 146 PHE A C 1
ATOM 1178 O O . PHE A 1 146 ? -11.157 -1.379 -2.820 1.00 88.62 146 PHE A O 1
ATOM 1185 N N . MET A 1 147 ? -12.078 -0.556 -4.679 1.00 83.94 147 MET A N 1
ATOM 1186 C CA . MET A 1 147 ? -13.311 -0.107 -3.990 1.00 83.94 147 MET A CA 1
ATOM 1187 C C . MET A 1 147 ? -14.131 -1.230 -3.346 1.00 83.94 147 MET A C 1
ATOM 1189 O O . MET A 1 147 ? -14.881 -0.993 -2.398 1.00 83.94 147 MET A O 1
ATOM 1193 N N . SER A 1 148 ? -14.037 -2.457 -3.861 1.00 84.25 148 SER A N 1
ATOM 1194 C CA . SER A 1 148 ? -14.893 -3.570 -3.443 1.00 84.25 148 SER A CA 1
ATOM 1195 C C . SER A 1 148 ? -14.105 -4.854 -3.209 1.00 84.25 148 SER A C 1
ATOM 1197 O O . SER A 1 148 ? -12.985 -5.021 -3.684 1.00 84.25 148 SER A O 1
ATOM 1199 N N . GLY A 1 149 ? -14.712 -5.766 -2.451 1.00 85.31 149 GLY A N 1
ATOM 1200 C CA . GLY A 1 149 ? -14.100 -7.035 -2.079 1.00 85.31 149 GLY A CA 1
ATOM 1201 C C . GLY A 1 149 ? -13.130 -6.935 -0.901 1.00 85.31 149 GLY A C 1
ATOM 1202 O O . GLY A 1 149 ? -12.837 -5.856 -0.379 1.00 85.31 149 GLY A O 1
ATOM 1203 N N . GLN A 1 150 ? -12.672 -8.110 -0.466 1.00 89.06 150 GLN A N 1
ATOM 1204 C CA . GLN A 1 150 ? -11.596 -8.248 0.512 1.00 89.06 150 GLN A CA 1
ATOM 1205 C C . GLN A 1 150 ? -10.298 -7.749 -0.106 1.00 89.06 150 GLN A C 1
ATOM 1207 O O . GLN A 1 150 ? -10.056 -7.994 -1.283 1.00 89.06 150 GLN A O 1
ATOM 1212 N N . ARG A 1 151 ? -9.461 -7.070 0.670 1.00 93.25 151 ARG A N 1
ATOM 1213 C CA . ARG A 1 151 ? -8.202 -6.498 0.194 1.00 93.25 151 ARG A CA 1
ATOM 1214 C C . ARG A 1 151 ? -7.121 -6.778 1.219 1.00 93.25 151 ARG A C 1
ATOM 1216 O O . ARG A 1 151 ? -7.407 -6.895 2.407 1.00 93.25 151 ARG A O 1
ATOM 1223 N N . SER A 1 152 ? -5.884 -6.861 0.767 1.00 95.38 152 SER A N 1
ATOM 1224 C CA . SER A 1 152 ? -4.750 -7.074 1.648 1.00 95.38 152 SER A CA 1
ATOM 1225 C C . SER A 1 152 ? -3.529 -6.332 1.133 1.00 95.38 152 SER A C 1
ATOM 1227 O O . SER A 1 152 ? -3.368 -6.098 -0.065 1.00 95.38 152 SER A O 1
ATOM 1229 N N . VAL A 1 153 ? -2.653 -5.985 2.067 1.00 97.12 153 VAL A N 1
ATOM 1230 C CA . VAL A 1 153 ? -1.345 -5.394 1.793 1.00 97.12 153 VAL A CA 1
ATOM 1231 C C . VAL A 1 153 ? -0.280 -6.329 2.344 1.00 97.12 153 VAL A C 1
ATOM 1233 O O . VAL A 1 153 ? -0.469 -6.934 3.397 1.00 97.12 153 VAL A O 1
ATOM 1236 N N . SER A 1 154 ? 0.835 -6.449 1.637 1.00 97.06 154 SER A N 1
ATOM 1237 C CA . SER A 1 154 ? 2.035 -7.129 2.105 1.00 97.06 154 SER A CA 1
ATOM 1238 C C . SER A 1 154 ? 3.251 -6.266 1.806 1.00 97.06 154 SER A C 1
ATOM 1240 O O . SER A 1 154 ? 3.431 -5.811 0.678 1.00 97.06 154 SER A O 1
ATOM 1242 N N . CYS A 1 155 ? 4.101 -6.064 2.806 1.00 96.81 155 CYS A N 1
ATOM 1243 C CA . CYS A 1 155 ? 5.340 -5.310 2.670 1.00 96.81 155 CYS A CA 1
ATOM 1244 C C . CYS A 1 155 ? 6.533 -6.246 2.883 1.00 96.81 155 CYS A C 1
ATOM 1246 O O . CYS A 1 155 ? 6.624 -6.940 3.893 1.00 96.81 155 CYS A O 1
ATOM 1248 N N . GLY A 1 156 ? 7.457 -6.256 1.927 1.00 94.44 156 GLY A N 1
ATOM 1249 C CA . GLY A 1 156 ? 8.740 -6.942 2.033 1.00 94.44 156 GLY A CA 1
ATOM 1250 C C . GLY A 1 156 ? 9.843 -6.028 2.570 1.00 94.44 156 GLY A C 1
ATOM 1251 O O . GLY A 1 156 ? 9.597 -4.987 3.182 1.00 94.44 156 GLY A O 1
ATOM 1252 N N . SER A 1 157 ? 11.106 -6.382 2.312 1.00 93.94 157 SER A N 1
ATOM 1253 C CA . SER A 1 157 ? 12.232 -5.553 2.764 1.00 93.94 157 SER A CA 1
ATOM 1254 C C . SER A 1 157 ? 12.235 -4.172 2.101 1.00 93.94 157 SER A C 1
ATOM 1256 O O . SER A 1 157 ? 12.378 -3.164 2.784 1.00 93.94 157 SER A O 1
ATOM 1258 N N . ASN A 1 158 ? 12.051 -4.124 0.779 1.00 92.50 158 ASN A N 1
ATOM 1259 C CA . ASN A 1 158 ? 12.132 -2.898 -0.022 1.00 92.50 158 ASN A CA 1
ATOM 1260 C C . ASN A 1 158 ? 11.032 -2.841 -1.101 1.00 92.50 158 ASN A C 1
ATOM 1262 O O . ASN A 1 158 ? 11.256 -2.250 -2.150 1.00 92.50 158 ASN A O 1
ATOM 1266 N N . TYR A 1 159 ? 9.900 -3.519 -0.907 1.00 94.19 159 TYR A N 1
ATOM 1267 C CA . TYR A 1 159 ? 8.791 -3.543 -1.864 1.00 94.19 159 TYR A CA 1
ATOM 1268 C C . TYR A 1 159 ? 7.454 -3.727 -1.142 1.00 94.19 159 TYR A C 1
ATOM 1270 O O . TYR A 1 159 ? 7.429 -4.281 -0.042 1.00 94.19 159 TYR A O 1
ATOM 1278 N N . THR A 1 160 ? 6.371 -3.320 -1.793 1.00 95.75 160 THR A N 1
ATOM 1279 C CA . THR A 1 160 ? 4.991 -3.444 -1.320 1.00 95.75 160 THR A CA 1
ATOM 1280 C C . THR A 1 160 ? 4.139 -4.087 -2.405 1.00 95.75 160 THR A C 1
ATOM 1282 O O . THR A 1 160 ? 4.307 -3.789 -3.587 1.00 95.75 160 THR A O 1
ATOM 1285 N N . ILE A 1 161 ? 3.217 -4.958 -1.999 1.00 96.44 161 ILE A N 1
ATOM 1286 C CA . ILE A 1 161 ? 2.203 -5.574 -2.853 1.00 96.44 161 ILE A CA 1
ATOM 1287 C C . ILE A 1 161 ? 0.833 -5.322 -2.223 1.00 96.44 161 ILE A C 1
ATOM 1289 O O . ILE A 1 161 ? 0.604 -5.651 -1.058 1.00 96.44 161 ILE A O 1
ATOM 1293 N N . VAL A 1 162 ? -0.084 -4.769 -3.007 1.00 96.00 162 VAL A N 1
ATOM 1294 C CA . VAL A 1 162 ? -1.495 -4.576 -2.668 1.00 96.00 162 VAL A CA 1
ATOM 1295 C C . VAL A 1 162 ? -2.315 -5.458 -3.587 1.00 96.00 162 VAL A C 1
ATOM 1297 O O . VAL A 1 162 ? -2.129 -5.444 -4.801 1.00 96.00 162 VAL A O 1
ATOM 1300 N N . TYR A 1 163 ? -3.204 -6.257 -3.017 1.00 95.25 163 TYR A N 1
ATOM 1301 C CA . TYR A 1 163 ? -3.952 -7.241 -3.781 1.00 95.25 163 TYR A CA 1
ATOM 1302 C C . TYR A 1 163 ? -5.349 -7.454 -3.222 1.00 95.25 163 TYR A C 1
ATOM 1304 O O . TYR A 1 163 ? -5.642 -7.176 -2.058 1.00 95.25 163 TYR A O 1
ATOM 1312 N N . GLN A 1 164 ? -6.211 -7.998 -4.073 1.00 94.06 164 GLN A N 1
ATOM 1313 C CA . GLN A 1 164 ? -7.552 -8.421 -3.706 1.00 94.06 164 GLN A CA 1
ATOM 1314 C C . GLN A 1 164 ? -7.574 -9.955 -3.573 1.00 94.06 164 GLN A C 1
ATOM 1316 O O . GLN A 1 164 ? -7.502 -10.634 -4.599 1.00 94.06 164 GLN A O 1
ATOM 1321 N N . PRO A 1 165 ? -7.650 -10.540 -2.357 1.00 90.62 165 PRO A N 1
ATOM 1322 C CA . PRO A 1 165 ? -7.834 -11.981 -2.190 1.00 90.62 165 PRO A CA 1
ATOM 1323 C C . PRO A 1 165 ? -9.009 -12.523 -3.014 1.00 90.62 165 PRO A C 1
ATOM 1325 O O . PRO A 1 165 ? -10.117 -11.992 -2.959 1.00 90.62 165 PRO A O 1
ATOM 1328 N N . GLY A 1 166 ? -8.758 -13.573 -3.801 1.00 85.31 166 GLY A N 1
ATOM 1329 C CA . GLY A 1 166 ? -9.741 -14.151 -4.729 1.00 85.31 166 GLY A CA 1
ATOM 1330 C C . GLY A 1 166 ? -10.028 -13.303 -5.978 1.00 85.31 166 GLY A C 1
ATOM 1331 O O . GLY A 1 166 ? -10.811 -13.719 -6.829 1.00 85.31 166 GLY A O 1
ATOM 1332 N N . GLY A 1 167 ? -9.402 -12.131 -6.105 1.00 85.19 167 GLY A N 1
ATOM 1333 C CA . GLY A 1 167 ? -9.463 -11.271 -7.280 1.00 85.19 167 GLY A CA 1
ATOM 1334 C C . GLY A 1 167 ? -8.291 -11.489 -8.238 1.00 85.19 167 GLY A C 1
ATOM 1335 O O . GLY A 1 167 ? -7.381 -12.276 -7.990 1.00 85.19 167 GLY A O 1
ATOM 1336 N N . ARG A 1 168 ? -8.316 -10.755 -9.356 1.00 84.88 168 ARG A N 1
ATOM 1337 C CA . ARG A 1 168 ? -7.241 -10.739 -10.370 1.00 84.88 168 ARG A CA 1
ATOM 1338 C C . ARG A 1 168 ? -6.380 -9.475 -10.329 1.00 84.88 168 ARG A C 1
ATOM 1340 O O . ARG A 1 168 ? -5.488 -9.327 -11.153 1.00 84.88 168 ARG A O 1
ATOM 1347 N N . ARG A 1 169 ? -6.682 -8.549 -9.414 1.00 88.50 169 ARG A N 1
ATOM 1348 C CA . ARG A 1 169 ? -6.017 -7.246 -9.320 1.00 88.50 169 ARG A CA 1
ATOM 1349 C C . ARG A 1 169 ? -4.920 -7.282 -8.272 1.00 88.50 169 ARG A C 1
ATOM 1351 O O . ARG A 1 169 ? -5.178 -7.606 -7.108 1.00 88.50 169 ARG A O 1
ATOM 1358 N N . VAL A 1 170 ? -3.720 -6.916 -8.704 1.00 93.31 170 VAL A N 1
ATOM 1359 C CA . VAL A 1 170 ? -2.535 -6.774 -7.863 1.00 93.31 170 VAL A CA 1
ATOM 1360 C C . VAL A 1 170 ? -1.748 -5.567 -8.353 1.00 93.31 170 VAL A C 1
ATOM 1362 O O . VAL A 1 170 ? -1.488 -5.434 -9.547 1.00 93.31 170 VAL A O 1
ATOM 1365 N N . ILE A 1 171 ? -1.370 -4.700 -7.423 1.00 93.12 171 ILE A N 1
ATOM 1366 C CA . ILE A 1 171 ? -0.480 -3.568 -7.655 1.00 93.12 171 ILE A CA 1
ATOM 1367 C C . ILE A 1 171 ? 0.768 -3.778 -6.802 1.00 93.12 171 ILE A C 1
ATOM 1369 O O . ILE A 1 171 ? 0.670 -4.108 -5.621 1.00 93.12 171 ILE A O 1
ATOM 1373 N N . ALA A 1 172 ? 1.945 -3.584 -7.387 1.00 94.25 172 ALA A N 1
ATOM 1374 C CA . ALA A 1 172 ? 3.220 -3.735 -6.705 1.00 94.25 172 ALA A CA 1
ATOM 1375 C C . ALA A 1 172 ? 4.126 -2.524 -6.958 1.00 94.25 172 ALA A C 1
ATOM 1377 O O . ALA A 1 172 ? 4.198 -2.006 -8.071 1.00 94.25 172 ALA A O 1
ATOM 1378 N N . PHE A 1 173 ? 4.843 -2.078 -5.930 1.00 93.56 173 PHE A N 1
ATOM 1379 C CA . PHE A 1 173 ? 5.796 -0.971 -6.027 1.00 93.56 173 PHE A CA 1
ATOM 1380 C C . PHE A 1 173 ? 7.022 -1.186 -5.147 1.00 93.56 173 PHE A C 1
ATOM 1382 O O . PHE A 1 173 ? 7.002 -1.943 -4.176 1.00 93.56 173 PHE A O 1
ATOM 1389 N N . GLY A 1 174 ? 8.116 -0.519 -5.506 1.00 92.56 174 GLY A N 1
ATOM 1390 C CA . GLY A 1 174 ? 9.400 -0.617 -4.826 1.00 92.56 174 GLY A CA 1
ATOM 1391 C C . GLY A 1 174 ? 10.486 -1.304 -5.641 1.00 92.56 174 GLY A C 1
ATOM 1392 O O . GLY A 1 174 ? 10.538 -1.229 -6.868 1.00 92.56 174 GLY A O 1
ATOM 1393 N N . ASN A 1 175 ? 11.403 -1.952 -4.930 1.00 92.25 175 ASN A N 1
ATOM 1394 C CA . ASN A 1 175 ? 12.560 -2.610 -5.508 1.00 92.25 175 ASN A CA 1
ATOM 1395 C C . ASN A 1 175 ? 12.124 -3.739 -6.449 1.00 92.25 175 ASN A C 1
ATOM 1397 O O . ASN A 1 175 ? 11.357 -4.600 -6.031 1.00 92.25 175 ASN A O 1
ATOM 1401 N N . ASN A 1 176 ? 12.684 -3.777 -7.660 1.00 93.69 176 ASN A N 1
ATOM 1402 C CA . ASN A 1 176 ? 12.466 -4.856 -8.623 1.00 93.69 176 ASN A CA 1
ATOM 1403 C C . ASN A 1 176 ? 13.756 -5.544 -9.112 1.00 93.69 176 ASN A C 1
ATOM 1405 O O . ASN A 1 176 ? 13.708 -6.344 -10.042 1.00 93.69 176 ASN A O 1
ATOM 1409 N N . HIS A 1 177 ? 14.917 -5.282 -8.498 1.00 92.38 177 HIS A N 1
ATOM 1410 C CA . HIS A 1 177 ? 16.205 -5.822 -8.968 1.00 92.38 177 HIS A CA 1
ATOM 1411 C C . HIS A 1 177 ? 16.249 -7.361 -9.052 1.00 92.38 177 HIS A C 1
ATOM 1413 O O . HIS A 1 177 ? 17.014 -7.916 -9.837 1.00 92.38 177 HIS A O 1
ATOM 1419 N N . MET A 1 178 ? 15.430 -8.057 -8.259 1.00 92.56 178 MET A N 1
ATOM 1420 C CA . MET A 1 178 ? 15.321 -9.519 -8.245 1.00 92.56 178 MET A CA 1
ATOM 1421 C C . MET A 1 178 ? 14.052 -10.031 -8.943 1.00 92.56 178 MET A C 1
ATOM 1423 O O . MET A 1 178 ? 13.827 -11.237 -8.967 1.00 92.56 178 MET A O 1
ATOM 1427 N N . GLY A 1 179 ? 13.234 -9.151 -9.531 1.00 92.00 179 GLY A N 1
ATOM 1428 C CA . GLY A 1 179 ? 11.930 -9.504 -10.104 1.00 92.00 179 GLY A CA 1
ATOM 1429 C C . GLY A 1 179 ? 10.833 -9.695 -9.053 1.00 92.00 179 GLY A C 1
ATOM 1430 O O . GLY A 1 179 ? 9.792 -10.274 -9.346 1.00 92.00 179 GLY A O 1
ATOM 1431 N N . GLN A 1 180 ? 11.054 -9.228 -7.820 1.00 93.50 180 GLN A N 1
ATOM 1432 C CA . GLN A 1 180 ? 10.141 -9.438 -6.692 1.00 93.50 180 GLN A CA 1
ATOM 1433 C C . GLN A 1 180 ? 8.780 -8.746 -6.853 1.00 93.50 180 GLN A C 1
ATOM 1435 O O . GLN A 1 180 ? 7.852 -9.077 -6.122 1.00 93.50 180 GLN A O 1
ATOM 1440 N N . LEU A 1 181 ? 8.648 -7.801 -7.792 1.00 93.12 181 LEU A N 1
ATOM 1441 C CA . LEU A 1 181 ? 7.353 -7.202 -8.103 1.00 93.12 181 LEU A CA 1
ATOM 1442 C C . LEU A 1 181 ? 6.493 -8.100 -8.989 1.00 93.12 181 LEU A C 1
ATOM 1444 O O . LEU A 1 181 ? 5.323 -7.793 -9.146 1.00 93.12 181 LEU A O 1
ATOM 1448 N N . GLY A 1 182 ? 7.035 -9.173 -9.577 1.00 91.44 182 GLY A N 1
ATOM 1449 C CA . GLY A 1 182 ? 6.243 -10.121 -10.364 1.00 91.44 182 GLY A CA 1
ATOM 1450 C C . GLY A 1 182 ? 5.656 -9.528 -11.647 1.00 91.44 182 GLY A C 1
ATOM 1451 O O . GLY A 1 182 ? 4.550 -9.877 -12.023 1.00 91.44 182 GLY A O 1
ATOM 1452 N N . VAL A 1 183 ? 6.374 -8.618 -12.312 1.00 89.62 183 VAL A N 1
ATOM 1453 C CA . VAL A 1 183 ? 5.912 -7.912 -13.531 1.00 89.62 183 VAL A CA 1
ATOM 1454 C C . VAL A 1 183 ? 6.494 -8.481 -14.835 1.00 89.62 183 VAL A C 1
ATOM 1456 O O . VAL A 1 183 ? 6.362 -7.882 -15.898 1.00 89.62 183 VAL A O 1
ATOM 1459 N N . GLY A 1 184 ? 7.186 -9.623 -14.768 1.00 89.69 184 GLY A N 1
ATOM 1460 C CA . GLY A 1 184 ? 7.814 -10.274 -15.928 1.00 89.69 184 GLY A CA 1
ATOM 1461 C C . GLY A 1 184 ? 9.205 -9.750 -16.307 1.00 89.69 184 GLY A C 1
ATOM 1462 O O . GLY A 1 184 ? 9.823 -10.260 -17.236 1.00 89.69 184 GLY A O 1
ATOM 1463 N N . HIS A 1 185 ? 9.739 -8.766 -15.581 1.00 89.62 185 HIS A N 1
ATOM 1464 C CA . HIS A 1 185 ? 11.098 -8.252 -15.765 1.00 89.62 185 HIS A CA 1
ATOM 1465 C C . HIS A 1 185 ? 11.713 -7.786 -14.440 1.00 89.62 185 HIS A C 1
ATOM 1467 O O . HIS A 1 185 ? 11.026 -7.667 -13.427 1.00 89.62 185 HIS A O 1
ATOM 1473 N N . LYS A 1 186 ? 13.018 -7.478 -14.464 1.00 92.88 186 LYS A N 1
ATOM 1474 C CA . LYS A 1 186 ? 13.793 -6.977 -13.308 1.00 92.88 186 LYS A CA 1
ATOM 1475 C C . LYS A 1 186 ? 14.117 -5.479 -13.370 1.00 92.88 186 LYS A C 1
ATOM 1477 O O . LYS A 1 186 ? 14.759 -4.940 -12.472 1.00 92.88 186 LYS A O 1
ATOM 1482 N N . ALA A 1 187 ? 13.712 -4.803 -14.446 1.00 87.81 187 ALA A N 1
ATOM 1483 C CA . ALA A 1 187 ? 13.894 -3.360 -14.577 1.00 87.81 187 ALA A CA 1
ATOM 1484 C C . ALA A 1 187 ? 13.104 -2.596 -13.501 1.00 87.81 187 ALA A C 1
ATOM 1486 O O . ALA A 1 187 ? 12.048 -3.055 -13.053 1.00 87.81 187 ALA A O 1
ATOM 1487 N N . GLN A 1 188 ? 13.625 -1.439 -13.096 1.00 83.69 188 GLN A N 1
ATOM 1488 C CA . GLN A 1 188 ? 12.946 -0.535 -12.172 1.00 83.69 188 GLN A CA 1
ATOM 1489 C C . GLN A 1 188 ? 11.651 -0.008 -12.813 1.00 83.69 188 GLN A C 1
ATOM 1491 O O . GLN A 1 188 ? 11.643 0.310 -13.999 1.00 83.69 188 GLN A O 1
ATOM 1496 N N . ILE A 1 189 ? 10.567 0.061 -12.035 1.00 81.81 189 ILE A N 1
ATOM 1497 C CA . ILE A 1 189 ? 9.277 0.586 -12.505 1.00 81.81 189 ILE A CA 1
ATOM 1498 C C . ILE A 1 189 ? 9.373 2.102 -12.687 1.00 81.81 189 ILE A C 1
ATOM 1500 O O . ILE A 1 189 ? 9.948 2.796 -11.841 1.00 81.81 189 ILE A O 1
ATOM 1504 N N . ASP A 1 190 ? 8.832 2.581 -13.806 1.00 66.50 190 ASP A N 1
ATOM 1505 C CA . ASP A 1 190 ? 8.900 3.979 -14.209 1.00 66.50 190 ASP A CA 1
ATOM 1506 C C . ASP A 1 190 ? 8.088 4.905 -13.286 1.00 66.50 190 ASP A C 1
ATOM 1508 O O . ASP A 1 190 ? 7.150 4.503 -12.592 1.00 66.50 190 ASP A O 1
ATOM 1512 N N . ARG A 1 191 ? 8.502 6.169 -13.247 1.00 55.72 191 ARG A N 1
ATOM 1513 C CA . ARG A 1 191 ? 8.207 7.119 -12.171 1.00 55.72 191 ARG A CA 1
ATOM 1514 C C . ARG A 1 191 ? 6.870 7.835 -12.301 1.00 55.72 191 ARG A C 1
ATOM 1516 O O . ARG A 1 191 ? 6.465 8.466 -11.333 1.00 55.72 191 ARG A O 1
ATOM 1523 N N . GLU A 1 192 ? 6.196 7.747 -13.447 1.00 58.62 192 GLU A N 1
ATOM 1524 C CA . GLU A 1 192 ? 4.946 8.485 -13.673 1.00 58.62 192 GLU A CA 1
ATOM 1525 C C . GLU A 1 192 ? 3.795 7.984 -12.794 1.00 58.62 192 GLU A C 1
ATOM 1527 O O . GLU A 1 192 ? 3.054 8.793 -12.243 1.00 58.62 192 GLU A O 1
ATOM 1532 N N . LYS A 1 193 ? 3.662 6.662 -12.616 1.00 59.84 193 LYS A N 1
ATOM 1533 C CA . LYS A 1 193 ? 2.665 6.069 -11.704 1.00 59.84 193 LYS A CA 1
ATOM 1534 C C . LYS A 1 193 ? 3.274 5.530 -10.409 1.00 59.84 193 LYS A C 1
ATOM 1536 O O . LYS A 1 193 ? 2.546 5.316 -9.453 1.00 59.84 193 LYS A O 1
ATOM 1541 N N . GLY A 1 194 ? 4.590 5.305 -10.345 1.00 68.94 194 GLY A N 1
ATOM 1542 C CA . GLY A 1 194 ? 5.279 4.841 -9.128 1.00 68.94 194 GLY A CA 1
ATOM 1543 C C . GLY A 1 194 ? 4.945 3.405 -8.692 1.00 68.94 194 GLY A C 1
ATOM 1544 O O . GLY A 1 194 ? 5.538 2.902 -7.738 1.00 68.94 194 GLY A O 1
ATOM 1545 N N . PHE A 1 195 ? 4.040 2.724 -9.399 1.00 81.06 195 PHE A N 1
ATOM 1546 C CA . PHE A 1 195 ? 3.632 1.344 -9.164 1.00 81.06 195 PHE A CA 1
ATOM 1547 C C . PHE A 1 195 ? 3.320 0.616 -10.473 1.00 81.06 195 PHE A C 1
ATOM 1549 O O . PHE A 1 195 ? 3.029 1.232 -11.497 1.00 81.06 195 PHE A O 1
ATOM 1556 N N . ALA A 1 196 ? 3.383 -0.713 -10.429 1.00 85.06 196 ALA A N 1
ATOM 1557 C CA . ALA A 1 196 ? 3.076 -1.596 -11.541 1.00 85.06 196 ALA A CA 1
ATOM 1558 C C . ALA A 1 196 ? 1.855 -2.459 -11.229 1.00 85.06 196 ALA A C 1
ATOM 1560 O O . ALA A 1 196 ? 1.779 -3.095 -10.177 1.00 85.06 196 ALA A O 1
ATOM 1561 N N . GLU A 1 197 ? 0.916 -2.501 -12.167 1.00 88.88 197 GLU A N 1
ATOM 1562 C CA . GLU A 1 197 ? -0.229 -3.401 -12.116 1.00 88.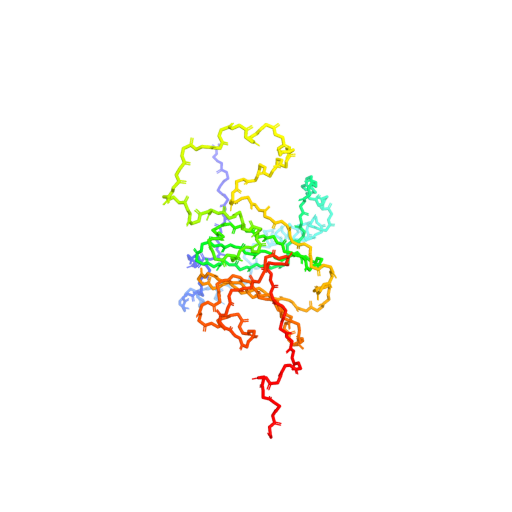88 197 GLU A CA 1
ATOM 1563 C C . GLU A 1 197 ? 0.129 -4.735 -12.774 1.00 88.88 197 GLU A C 1
ATOM 1565 O O . GLU A 1 197 ? 0.747 -4.786 -13.841 1.00 88.88 197 GLU A O 1
ATOM 1570 N N . TRP A 1 198 ? -0.249 -5.835 -12.131 1.00 88.81 198 TRP A N 1
ATOM 1571 C CA . TRP A 1 198 ? -0.072 -7.162 -12.704 1.00 88.81 198 TRP A CA 1
ATOM 1572 C C . TRP A 1 198 ? -1.045 -7.352 -13.858 1.00 88.81 198 TRP A C 1
ATOM 1574 O O . TRP A 1 198 ? -2.256 -7.359 -13.661 1.00 88.81 198 TRP A O 1
ATOM 1584 N N . ASN A 1 199 ? -0.511 -7.561 -15.059 1.00 86.94 199 ASN A N 1
ATOM 1585 C CA . ASN A 1 199 ? -1.328 -7.860 -16.225 1.00 86.94 199 ASN A CA 1
ATOM 1586 C C . ASN A 1 199 ? -1.454 -9.383 -16.417 1.00 86.94 199 ASN A C 1
ATOM 1588 O O . ASN A 1 199 ? -0.518 -9.968 -16.972 1.00 86.94 199 ASN A O 1
ATOM 1592 N N . PRO A 1 200 ? -2.584 -10.024 -16.051 1.00 82.75 200 PRO A N 1
ATOM 1593 C CA . PRO A 1 200 ? -2.757 -11.479 -16.110 1.00 82.75 200 PRO A CA 1
ATOM 1594 C C . PRO A 1 200 ? -2.800 -12.052 -17.534 1.00 82.75 200 PRO A C 1
ATOM 1596 O O . PRO A 1 200 ? -2.761 -13.267 -17.695 1.00 82.75 200 PRO A O 1
ATOM 1599 N N . THR A 1 201 ? -2.900 -11.214 -18.571 1.00 85.00 201 THR A N 1
ATOM 1600 C CA . THR A 1 201 ? -2.868 -11.659 -19.976 1.00 85.00 201 THR A CA 1
ATOM 1601 C C . THR A 1 201 ? -1.460 -11.654 -20.567 1.00 85.00 201 THR A C 1
ATOM 1603 O O . THR A 1 201 ? -1.285 -11.959 -21.744 1.00 85.00 201 THR A O 1
ATOM 1606 N N . SER A 1 202 ? -0.441 -11.300 -19.779 1.00 84.38 202 SER A N 1
ATOM 1607 C CA . SER A 1 202 ? 0.929 -11.236 -20.287 1.00 84.38 202 SER A CA 1
ATOM 1608 C C . SER A 1 202 ? 1.447 -12.626 -20.667 1.00 84.38 202 SER A C 1
ATOM 1610 O O . SER A 1 202 ? 1.301 -13.582 -19.910 1.00 84.38 202 SER A O 1
ATOM 1612 N N . ALA A 1 203 ? 2.131 -12.728 -21.807 1.00 81.94 203 ALA A N 1
ATOM 1613 C CA . ALA A 1 203 ? 2.594 -14.007 -22.357 1.00 81.94 203 ALA A CA 1
ATOM 1614 C C . ALA A 1 203 ? 3.519 -14.807 -21.414 1.00 81.94 203 ALA A C 1
ATOM 1616 O O . ALA A 1 203 ? 3.580 -16.031 -21.488 1.00 81.94 203 ALA A O 1
ATOM 1617 N N . TRP A 1 204 ? 4.222 -14.125 -20.506 1.00 82.06 204 TRP A N 1
ATOM 1618 C CA . TRP A 1 204 ? 5.152 -14.733 -19.554 1.00 82.06 204 TRP A CA 1
ATOM 1619 C C . TRP A 1 204 ? 4.478 -15.402 -18.344 1.00 82.06 204 TRP A C 1
ATOM 1621 O O . TRP A 1 204 ? 5.162 -16.131 -17.630 1.00 82.06 204 TRP A O 1
ATOM 1631 N N . TRP A 1 205 ? 3.169 -15.215 -18.112 1.00 78.12 205 TRP A N 1
ATOM 1632 C CA . TRP A 1 205 ? 2.440 -15.940 -17.055 1.00 78.12 205 TRP A CA 1
ATOM 1633 C C . TRP A 1 205 ? 2.397 -17.450 -17.295 1.00 78.12 205 TRP A C 1
ATOM 1635 O O . TRP A 1 205 ? 2.158 -18.208 -16.359 1.00 78.12 205 TRP A O 1
ATOM 1645 N N . GLY A 1 206 ? 2.644 -17.872 -18.540 1.00 66.62 206 GLY A N 1
ATOM 1646 C CA . GLY A 1 206 ? 2.362 -19.219 -18.999 1.00 66.62 206 GLY A CA 1
ATOM 1647 C C . GLY A 1 206 ? 0.851 -19.401 -19.071 1.00 66.62 206 GLY A C 1
ATOM 1648 O O . GLY A 1 206 ? 0.167 -19.488 -18.054 1.00 66.62 206 GLY A O 1
ATOM 1649 N N . HIS A 1 207 ? 0.293 -19.458 -20.278 1.00 67.69 207 HIS A N 1
ATOM 1650 C CA . HIS A 1 207 ? -1.033 -20.051 -20.401 1.00 67.69 207 HIS A CA 1
ATOM 1651 C C . HIS A 1 207 ? -0.877 -21.515 -19.997 1.00 67.69 207 HIS A C 1
ATOM 1653 O O . HIS A 1 207 ? -0.068 -22.221 -20.599 1.00 67.69 207 HIS A O 1
ATOM 1659 N N . GLY A 1 208 ? -1.561 -21.924 -18.924 1.00 58.16 208 GLY A N 1
ATOM 1660 C CA . GLY A 1 208 ? -1.563 -23.313 -18.474 1.00 58.16 208 GLY A CA 1
ATOM 1661 C C . GLY A 1 208 ? -1.795 -24.227 -19.674 1.00 58.16 208 GLY A C 1
ATOM 1662 O O . GLY A 1 208 ? -2.761 -24.030 -20.412 1.00 58.16 208 GLY A O 1
ATOM 1663 N N . SER A 1 209 ? -0.850 -25.140 -19.895 1.00 45.34 209 SER A N 1
ATOM 1664 C CA . SER A 1 209 ? -1.065 -26.302 -20.759 1.00 45.34 209 SER A CA 1
ATOM 1665 C C . SER A 1 209 ? -1.924 -27.317 -20.023 1.00 45.34 209 SER A C 1
ATOM 1667 O O . SER A 1 209 ? -1.860 -27.337 -18.770 1.00 45.34 209 SER A O 1
#

Radius of gyration: 27.16 Å; chains: 1; bounding box: 58×59×77 Å